Protein AF-A0A7Y4UA96-F1 (afdb_monomer)

Mean predicted aligned error: 8.25 Å

pLDDT: mean 85.32, std 13.84, range [27.89, 97.62]

Secondary structure (DSSP, 8-state):
-----TTS-HHHHHHHHHHH-TT----TT--HHHHHHHHHHTTSS-EEEEE-S-SHHHH---B--HHHHHHHHSHHHHHHEEEEESSB--S--SSEEE---SS-GGGT-GGGG--TT--EEEETTTTEEEEB-HHHHHHH----B----HHHHTHHHHHHHHHHHHHHHTTS-GGG---SB--GGG-S-BHHHHHHTTS--------SSS----

Structure (mmCIF, N/CA/C/O backbone):
data_AF-A0A7Y4UA96-F1
#
_entry.id   AF-A0A7Y4UA96-F1
#
loop_
_atom_site.group_PDB
_atom_site.id
_atom_site.type_symbol
_atom_site.label_atom_id
_atom_site.label_alt_id
_atom_site.label_comp_id
_atom_site.label_asym_id
_atom_site.label_entity_id
_atom_site.label_seq_id
_atom_site.pdbx_PDB_ins_code
_atom_site.Cartn_x
_atom_site.Cartn_y
_atom_site.Cartn_z
_atom_site.occupancy
_atom_site.B_iso_or_equiv
_atom_site.auth_seq_id
_atom_site.auth_comp_id
_atom_site.auth_asym_id
_atom_site.auth_atom_id
_atom_site.pdbx_PDB_model_num
ATOM 1 N N . LYS A 1 1 ? -2.168 21.285 7.317 1.00 27.89 1 LYS A N 1
ATOM 2 C CA . LYS A 1 1 ? -3.623 21.016 7.415 1.00 27.89 1 LYS A CA 1
ATOM 3 C C . LYS A 1 1 ? -3.823 19.525 7.209 1.00 27.89 1 LYS A C 1
ATOM 5 O O . LYS A 1 1 ? -3.582 19.067 6.100 1.00 27.89 1 LYS A O 1
ATOM 10 N N . VAL A 1 2 ? -4.185 18.774 8.254 1.00 34.72 2 VAL A N 1
ATOM 11 C CA . VAL A 1 2 ? -4.762 17.437 8.053 1.00 34.72 2 VAL A CA 1
ATOM 12 C C . VAL A 1 2 ? -5.986 17.682 7.183 1.00 34.72 2 VAL A C 1
ATOM 14 O O . VAL A 1 2 ? -6.870 18.448 7.563 1.00 34.72 2 VAL A O 1
ATOM 17 N N . ILE A 1 3 ? -5.936 17.210 5.940 1.00 40.25 3 ILE A N 1
ATOM 18 C CA . ILE A 1 3 ? -7.040 17.357 4.996 1.00 40.25 3 ILE A CA 1
ATOM 19 C C . ILE A 1 3 ? -8.256 16.774 5.708 1.00 40.25 3 ILE A C 1
ATOM 21 O O . ILE A 1 3 ? -8.147 15.699 6.296 1.00 40.25 3 ILE A O 1
ATOM 25 N N . ASN A 1 4 ? -9.362 17.518 5.710 1.00 46.75 4 ASN A N 1
ATOM 26 C CA . ASN A 1 4 ? -10.629 17.171 6.347 1.00 46.75 4 ASN A CA 1
ATOM 27 C C . ASN A 1 4 ? -11.261 15.971 5.614 1.00 46.75 4 ASN A C 1
ATOM 29 O O . ASN A 1 4 ? -12.289 16.085 4.956 1.00 46.75 4 ASN A O 1
ATOM 33 N N . ASN A 1 5 ? -10.556 14.843 5.602 1.00 56.34 5 ASN A N 1
ATOM 34 C CA . ASN A 1 5 ? -10.869 13.691 4.791 1.00 56.34 5 ASN A CA 1
ATOM 35 C C . ASN A 1 5 ? -11.741 12.769 5.634 1.00 56.34 5 ASN A C 1
ATOM 37 O O . ASN A 1 5 ? -11.248 11.918 6.371 1.00 56.34 5 ASN A O 1
ATOM 41 N N . GLN A 1 6 ? -13.052 12.970 5.540 1.00 65.75 6 GLN A N 1
ATOM 42 C CA . GLN A 1 6 ? -14.076 12.135 6.175 1.00 65.75 6 GLN A CA 1
ATOM 43 C C . GLN A 1 6 ? -14.251 10.783 5.458 1.00 65.75 6 GLN A C 1
ATOM 45 O O . GLN A 1 6 ? -15.329 10.197 5.472 1.00 65.75 6 GLN A O 1
ATOM 50 N N . SER A 1 7 ? -13.209 10.280 4.791 1.00 81.56 7 SER A N 1
ATOM 51 C CA . SER A 1 7 ? -13.305 9.058 3.997 1.00 81.56 7 SER A CA 1
ATOM 52 C C . SER A 1 7 ? -13.555 7.818 4.857 1.00 81.56 7 SER A C 1
ATOM 54 O O . SER A 1 7 ? -14.171 6.879 4.360 1.00 81.56 7 SER A O 1
ATOM 56 N N . ILE A 1 8 ? -13.148 7.835 6.133 1.00 87.81 8 ILE A N 1
ATOM 57 C CA . ILE A 1 8 ? -13.425 6.796 7.139 1.00 87.81 8 ILE A CA 1
ATOM 58 C C . ILE A 1 8 ? -14.564 7.265 8.055 1.00 87.81 8 ILE A C 1
ATOM 60 O O . ILE A 1 8 ? -14.493 8.352 8.638 1.00 87.81 8 ILE A O 1
ATOM 64 N N . THR A 1 9 ? -15.608 6.445 8.188 1.00 91.19 9 THR A N 1
ATOM 65 C CA . THR A 1 9 ? -16.793 6.746 9.004 1.00 91.19 9 THR A CA 1
ATOM 66 C C . THR A 1 9 ? -16.581 6.341 10.462 1.00 91.19 9 THR A C 1
ATOM 68 O O . THR A 1 9 ? -15.666 5.590 10.799 1.00 91.19 9 THR A O 1
ATOM 71 N N . LEU A 1 10 ? -17.449 6.830 11.355 1.00 90.81 10 LEU A N 1
ATOM 72 C CA . LEU A 1 10 ? -17.462 6.395 12.757 1.00 90.81 10 LEU A CA 1
ATOM 73 C C . LEU A 1 10 ? -17.677 4.879 12.881 1.00 90.81 10 LEU A C 1
ATOM 75 O O . LEU A 1 10 ? -17.055 4.243 13.728 1.00 90.81 10 LEU A O 1
ATOM 79 N N . GLU A 1 11 ? -18.531 4.310 12.028 1.00 91.31 11 GLU A N 1
ATOM 80 C CA . GLU A 1 11 ? -18.819 2.876 12.043 1.00 91.31 11 GLU A CA 1
ATOM 81 C C . GLU A 1 11 ? -17.595 2.051 11.644 1.00 91.31 11 GLU A C 1
ATOM 83 O O . GLU A 1 11 ? -17.270 1.090 12.336 1.00 91.31 11 GLU A O 1
ATOM 88 N N . ASP A 1 12 ? -16.843 2.470 10.619 1.00 92.25 12 ASP A N 1
ATOM 89 C CA . ASP A 1 12 ? -15.590 1.792 10.264 1.00 92.25 12 ASP A CA 1
ATOM 90 C C . ASP A 1 12 ? -14.625 1.754 11.450 1.00 92.25 12 ASP A C 1
ATOM 92 O O . ASP A 1 12 ? -14.045 0.714 11.748 1.00 92.25 12 ASP A O 1
ATOM 96 N N . LEU A 1 13 ? -14.466 2.882 12.154 1.00 91.81 13 LEU A N 1
ATOM 97 C CA . LEU A 1 13 ? -13.565 2.972 13.303 1.00 91.81 13 LEU A CA 1
ATOM 98 C C . LEU A 1 13 ? -13.988 2.030 14.427 1.00 91.81 13 LEU A C 1
ATOM 100 O O . LEU A 1 13 ? -13.133 1.384 15.024 1.00 91.81 13 LEU A O 1
ATOM 104 N N . ARG A 1 14 ? -15.293 1.916 14.696 1.00 91.94 14 ARG A N 1
ATOM 105 C CA . ARG A 1 14 ? -15.822 0.978 15.695 1.00 91.94 14 ARG A CA 1
ATOM 106 C C . ARG A 1 14 ? -15.553 -0.471 15.304 1.00 91.94 14 ARG A C 1
ATOM 108 O O . ARG A 1 14 ? -15.104 -1.244 16.144 1.00 91.94 14 ARG A O 1
ATOM 115 N N . ARG A 1 15 ? -15.775 -0.830 14.037 1.00 93.00 15 ARG A N 1
ATOM 116 C CA . ARG A 1 15 ? -15.562 -2.196 13.535 1.00 93.00 15 ARG A CA 1
ATOM 117 C C . ARG A 1 15 ? -14.088 -2.582 13.522 1.00 93.00 15 ARG A C 1
ATOM 119 O O . ARG A 1 15 ? -13.735 -3.660 13.987 1.00 93.00 15 ARG A O 1
ATOM 126 N N . VAL A 1 16 ? -13.219 -1.679 13.070 1.00 92.56 16 VAL A N 1
ATOM 127 C CA . VAL A 1 16 ? -11.765 -1.886 13.107 1.00 92.56 16 VAL A CA 1
ATOM 128 C C . VAL A 1 16 ? -11.270 -1.990 14.549 1.00 92.56 16 VAL A C 1
ATOM 130 O O . VAL A 1 16 ? -10.448 -2.854 14.840 1.00 92.56 16 VAL A O 1
ATOM 133 N N . ALA A 1 17 ? -11.776 -1.155 15.462 1.00 92.81 17 ALA A N 1
ATOM 134 C CA . ALA A 1 17 ? -11.422 -1.233 16.877 1.00 92.81 17 ALA A CA 1
ATOM 135 C C . ALA A 1 17 ? -11.805 -2.588 17.482 1.00 92.81 17 ALA A C 1
ATOM 137 O O . ALA A 1 17 ? -10.954 -3.230 18.087 1.00 92.81 17 ALA A O 1
ATOM 138 N N . ALA A 1 18 ? -13.035 -3.053 17.242 1.00 92.25 18 ALA A N 1
ATOM 139 C CA . ALA A 1 18 ? -13.507 -4.351 17.719 1.00 92.25 18 ALA A CA 1
ATOM 140 C C . ALA A 1 18 ? -12.664 -5.522 17.182 1.00 92.25 18 ALA A C 1
ATOM 142 O O . ALA A 1 18 ? -12.431 -6.488 17.902 1.00 92.25 18 ALA A O 1
ATOM 143 N N . HIS A 1 19 ? -12.177 -5.434 15.939 1.00 91.94 19 HIS A N 1
ATOM 144 C CA . HIS A 1 19 ? -11.298 -6.455 15.365 1.00 91.94 19 HIS A CA 1
ATOM 145 C C . HIS A 1 19 ? -9.875 -6.414 15.945 1.00 91.94 19 HIS A C 1
ATOM 147 O O . HIS A 1 19 ? -9.315 -7.452 16.292 1.00 91.94 19 HIS A O 1
ATOM 153 N N . ASN A 1 20 ? -9.277 -5.224 16.042 1.00 92.06 20 ASN A N 1
ATOM 154 C CA . ASN A 1 20 ? -7.878 -5.068 16.449 1.00 92.06 20 ASN A CA 1
ATOM 155 C C . ASN A 1 20 ? -7.679 -5.178 17.967 1.00 92.06 20 ASN A C 1
ATOM 157 O O . ASN A 1 20 ? -6.600 -5.569 18.412 1.00 92.06 20 ASN A O 1
ATOM 161 N N . ALA A 1 21 ? -8.688 -4.803 18.753 1.00 93.06 21 ALA A N 1
ATOM 162 C CA . ALA A 1 21 ? -8.673 -4.830 20.208 1.00 93.06 21 ALA A CA 1
ATOM 163 C C . ALA A 1 21 ? -10.079 -5.173 20.742 1.00 93.06 21 ALA A C 1
ATOM 165 O O . ALA A 1 21 ? -10.835 -4.268 21.089 1.00 93.06 21 ALA A O 1
ATOM 166 N N . PRO A 1 22 ? -10.438 -6.468 20.836 1.00 89.00 22 PRO A N 1
ATOM 167 C CA . PRO A 1 22 ? -11.759 -6.896 21.311 1.00 89.00 22 PRO A CA 1
ATOM 168 C C . PRO A 1 22 ? -12.113 -6.396 22.720 1.00 89.00 22 PRO A C 1
ATOM 170 O O . PRO A 1 22 ? -13.279 -6.145 23.011 1.00 89.00 22 PRO A O 1
ATOM 173 N N . ASP A 1 23 ? -11.103 -6.201 23.572 1.00 91.06 23 ASP A N 1
ATOM 174 C CA . ASP A 1 23 ? -11.267 -5.686 24.937 1.00 91.06 23 ASP A CA 1
ATOM 175 C C . ASP A 1 23 ? -11.499 -4.163 24.981 1.00 91.06 23 ASP A C 1
ATOM 177 O O . ASP A 1 23 ? -11.897 -3.609 26.009 1.00 91.06 23 ASP A O 1
ATOM 181 N N . PHE A 1 24 ? -11.249 -3.456 23.875 1.00 89.81 24 PHE A N 1
ATOM 182 C CA . PHE A 1 24 ? -11.494 -2.025 23.777 1.00 89.81 24 PHE A CA 1
ATOM 183 C C . PHE A 1 24 ? -12.971 -1.767 23.470 1.00 89.81 24 PHE A C 1
ATOM 185 O O . PHE A 1 24 ? -13.441 -1.947 22.347 1.00 89.81 24 PHE A O 1
ATOM 192 N N . ILE A 1 25 ? -13.702 -1.275 24.469 1.00 85.31 25 ILE A N 1
ATOM 193 C CA . ILE A 1 25 ? -15.119 -0.926 24.336 1.00 85.31 25 ILE A CA 1
ATOM 194 C C . ILE A 1 25 ? -15.241 0.604 24.231 1.00 85.31 25 ILE A C 1
ATOM 196 O O . ILE A 1 25 ? -15.112 1.311 25.238 1.00 85.31 25 ILE A O 1
ATOM 200 N N . PRO A 1 26 ? -15.484 1.165 23.031 1.00 82.94 26 PRO A N 1
ATOM 201 C CA . PRO A 1 26 ? -15.691 2.597 22.880 1.00 82.94 26 PRO A CA 1
ATOM 202 C C . PRO A 1 26 ? -17.028 3.031 23.493 1.00 82.94 26 PRO A C 1
ATOM 204 O O . PRO A 1 26 ? -18.060 2.390 23.301 1.00 82.94 26 PRO A O 1
ATOM 207 N N . ALA A 1 27 ? -17.033 4.174 24.183 1.00 83.62 27 ALA A N 1
ATOM 208 C CA . ALA A 1 27 ? -18.263 4.766 24.704 1.00 83.62 27 ALA A CA 1
ATOM 209 C C . ALA A 1 27 ? -19.246 5.112 23.566 1.00 83.62 27 ALA A C 1
ATOM 211 O O . ALA A 1 27 ? -18.860 5.706 22.556 1.00 83.62 27 ALA A O 1
ATOM 212 N N . ALA A 1 28 ? -20.531 4.797 23.753 1.00 78.38 28 ALA A N 1
ATOM 213 C CA . ALA A 1 28 ? -21.557 4.938 22.714 1.00 78.38 28 ALA A CA 1
ATOM 214 C C . ALA A 1 28 ? -21.731 6.381 22.193 1.00 78.38 28 ALA A C 1
ATOM 216 O O . ALA A 1 28 ? -21.978 6.575 21.002 1.00 78.38 28 ALA A O 1
ATOM 217 N N . ALA A 1 29 ? -21.549 7.386 23.058 1.00 83.88 29 ALA A N 1
ATOM 218 C CA . ALA A 1 29 ? -21.711 8.810 22.738 1.00 83.88 29 ALA A CA 1
ATOM 219 C C . ALA A 1 29 ? -20.447 9.487 22.163 1.00 83.88 29 ALA A C 1
ATOM 221 O O . ALA A 1 29 ? -20.425 10.701 21.973 1.00 83.88 29 ALA A O 1
ATOM 222 N N . MET A 1 30 ? -19.369 8.737 21.918 1.00 88.31 30 MET A N 1
ATOM 223 C CA . MET A 1 30 ? -18.103 9.307 21.451 1.00 88.31 30 MET A CA 1
ATOM 224 C C . MET A 1 30 ? -18.192 9.768 19.989 1.00 88.31 30 MET A C 1
ATOM 226 O O . MET A 1 30 ? -18.683 9.030 19.131 1.00 88.31 30 MET A O 1
ATOM 230 N N . SER A 1 31 ? -17.678 10.968 19.698 1.00 91.69 31 SER A N 1
ATOM 231 C CA . SER A 1 31 ? -17.565 11.471 18.326 1.00 91.69 31 SER A CA 1
ATOM 232 C C . SER A 1 31 ? -16.521 10.687 17.526 1.00 91.69 31 SER A C 1
ATOM 234 O O . SER A 1 31 ? -15.641 10.019 18.079 1.00 91.69 31 SER A O 1
ATOM 236 N N . ARG A 1 32 ? -16.595 10.793 16.197 1.00 90.25 32 ARG A N 1
ATOM 237 C CA . ARG A 1 32 ? -15.645 10.161 15.273 1.00 90.25 32 ARG A CA 1
ATOM 238 C C . ARG A 1 32 ? -14.217 10.628 15.530 1.00 90.25 32 ARG A C 1
ATOM 240 O O . ARG A 1 32 ? -13.307 9.808 15.561 1.00 90.25 32 ARG A O 1
ATOM 247 N N . GLU A 1 33 ? -14.029 11.930 15.708 1.00 89.38 33 GLU A N 1
ATOM 248 C CA . GLU A 1 33 ? -12.729 12.559 15.922 1.00 89.38 33 GLU A CA 1
ATOM 249 C C . GLU A 1 33 ? -12.113 12.075 17.234 1.00 89.38 33 GLU A C 1
ATOM 251 O O . GLU A 1 33 ? -10.971 11.625 17.246 1.00 89.38 33 GLU A O 1
ATOM 256 N N . THR A 1 34 ? -12.886 12.081 18.323 1.00 91.06 34 THR A N 1
ATOM 257 C CA . THR A 1 34 ? -12.408 11.615 19.628 1.00 91.06 34 THR A CA 1
ATOM 258 C C . THR A 1 34 ? -12.079 10.125 19.608 1.00 91.06 34 THR A C 1
ATOM 260 O O . THR A 1 34 ? -11.052 9.725 20.155 1.00 91.06 34 THR A O 1
ATOM 263 N N . LEU A 1 35 ? -12.905 9.303 18.949 1.00 92.25 35 LEU A N 1
ATOM 264 C CA . LEU A 1 35 ? -12.619 7.877 18.801 1.00 92.25 35 LEU A CA 1
ATOM 265 C C . LEU A 1 35 ? -11.333 7.654 18.004 1.00 92.25 35 LEU A C 1
ATOM 267 O O . LEU A 1 35 ? -10.479 6.883 18.427 1.00 92.25 35 LEU A O 1
ATOM 271 N N . PHE A 1 36 ? -11.172 8.348 16.881 1.00 90.00 36 PHE A N 1
ATOM 272 C CA . PHE A 1 36 ? -9.987 8.244 16.039 1.00 90.00 36 PHE A CA 1
ATOM 273 C C . PHE A 1 36 ? -8.698 8.584 16.798 1.00 90.00 36 PHE A C 1
ATOM 275 O O . PHE A 1 36 ? -7.753 7.796 16.782 1.00 90.00 36 PHE A O 1
ATOM 282 N N . GLU A 1 37 ? -8.683 9.712 17.513 1.00 88.38 37 GLU A N 1
ATOM 283 C CA . GLU A 1 37 ? -7.544 10.123 18.341 1.00 88.38 37 GLU A CA 1
ATOM 284 C C . GLU A 1 37 ? -7.233 9.089 19.430 1.00 88.38 37 GLU A C 1
ATOM 286 O O . GLU A 1 37 ? -6.070 8.754 19.657 1.00 88.38 37 GLU A O 1
ATOM 291 N N . LYS A 1 38 ? -8.263 8.515 20.066 1.00 91.25 38 LYS A N 1
ATOM 292 C CA . LYS A 1 38 ? -8.081 7.488 21.099 1.00 91.25 38 LYS A CA 1
ATOM 293 C C . LYS A 1 38 ? -7.495 6.192 20.531 1.00 91.25 38 LYS A C 1
ATOM 295 O O . LYS A 1 38 ? -6.520 5.678 21.076 1.00 91.25 38 LYS A O 1
ATOM 300 N N . LEU A 1 39 ? -8.020 5.705 19.404 1.00 90.88 39 LEU A N 1
ATOM 301 C CA . LEU A 1 39 ? -7.503 4.507 18.728 1.00 90.88 39 LEU A CA 1
ATOM 302 C C . LEU A 1 39 ? -6.048 4.680 18.275 1.00 90.88 39 LEU A C 1
ATOM 304 O O . LEU A 1 39 ? -5.270 3.723 18.309 1.00 90.88 39 LEU A O 1
ATOM 308 N N . LEU A 1 40 ? -5.666 5.892 17.867 1.00 88.06 40 LEU A N 1
ATOM 309 C CA . LEU A 1 40 ? -4.282 6.224 17.540 1.00 88.06 40 LEU A CA 1
ATOM 310 C C . LEU A 1 40 ? -3.393 6.275 18.778 1.00 88.06 40 LEU A C 1
ATOM 312 O O . LEU A 1 40 ?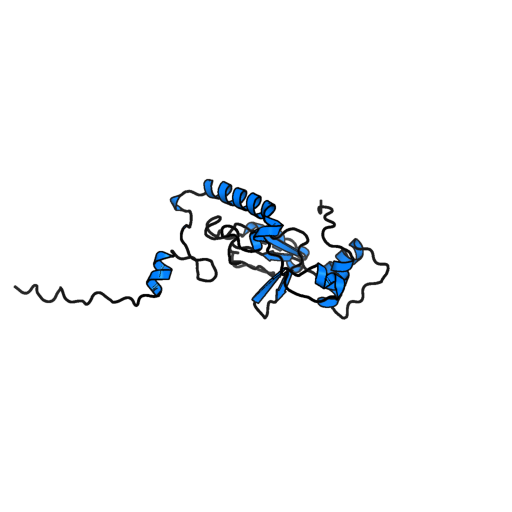 -2.314 5.684 18.773 1.00 88.06 40 LEU A O 1
ATOM 316 N N . ALA A 1 41 ? -3.832 6.948 19.842 1.00 87.56 41 ALA A N 1
ATOM 317 C CA . ALA A 1 41 ? -3.076 7.051 21.087 1.00 87.56 41 ALA A CA 1
ATOM 318 C C . ALA A 1 41 ? -2.782 5.666 21.691 1.00 87.56 41 ALA A C 1
ATOM 320 O O . ALA A 1 41 ? -1.654 5.395 22.115 1.00 87.56 41 ALA A O 1
ATOM 321 N N . GLU A 1 42 ? -3.767 4.767 21.644 1.00 90.31 42 GLU A N 1
ATOM 322 C CA . GLU A 1 42 ? -3.656 3.381 22.111 1.00 90.31 42 GLU A CA 1
ATOM 323 C C . GLU A 1 42 ? -2.985 2.443 21.089 1.00 90.31 42 GLU A C 1
ATOM 325 O O . GLU A 1 42 ? -2.697 1.291 21.402 1.00 90.31 42 GLU A O 1
ATOM 330 N N . LYS A 1 43 ? -2.645 2.943 19.889 1.00 89.12 43 LYS A N 1
ATOM 331 C CA . LYS A 1 43 ? -2.000 2.196 18.788 1.00 89.12 43 LYS A CA 1
ATOM 332 C C . LYS A 1 43 ? -2.817 0.994 18.301 1.00 89.12 43 LYS A C 1
ATOM 334 O O . LYS A 1 43 ? -2.247 0.050 17.751 1.00 89.12 43 LYS A O 1
ATOM 339 N N . ILE A 1 44 ? -4.135 1.048 18.477 1.00 91.56 44 ILE A N 1
ATOM 340 C CA . ILE A 1 44 ? -5.086 0.045 17.981 1.00 91.56 44 ILE A CA 1
ATOM 341 C C . ILE A 1 44 ? -5.164 0.118 16.452 1.00 91.56 44 ILE A C 1
ATOM 343 O O . ILE A 1 44 ? -5.303 -0.902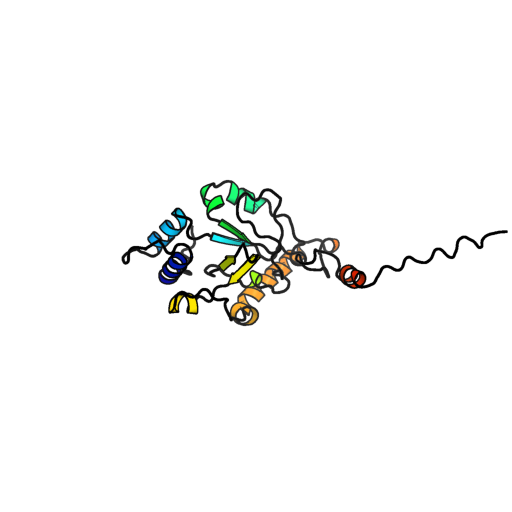 15.783 1.00 91.56 44 ILE A O 1
ATOM 347 N N . ILE A 1 45 ? -5.021 1.318 15.880 1.00 90.94 45 ILE A N 1
ATOM 348 C CA . ILE A 1 45 ? -4.952 1.538 14.430 1.00 90.94 45 ILE A CA 1
ATOM 349 C C . ILE A 1 45 ? -3.621 2.179 14.026 1.00 90.94 45 ILE A C 1
ATOM 351 O O . ILE A 1 45 ? -2.951 2.831 14.830 1.00 90.94 45 ILE A O 1
ATOM 355 N N . LYS A 1 46 ? -3.242 2.002 12.756 1.00 90.44 46 LYS A N 1
ATOM 356 C CA . LYS A 1 46 ? -2.034 2.588 12.159 1.00 90.44 46 LYS A CA 1
ATOM 357 C C . LYS A 1 46 ? -2.351 3.333 10.867 1.00 90.44 46 LYS A C 1
ATOM 359 O O . LYS A 1 46 ? -3.290 2.994 10.1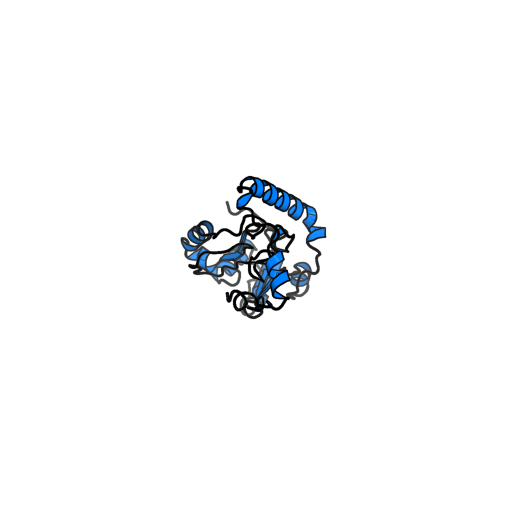54 1.00 90.44 46 LYS A O 1
ATOM 364 N N . PHE A 1 47 ? -1.519 4.314 10.540 1.00 88.56 47 PHE A N 1
ATOM 365 C CA . PHE A 1 47 ? -1.563 5.057 9.286 1.00 88.56 47 PHE A CA 1
ATOM 366 C C . PHE A 1 47 ? -0.732 4.375 8.202 1.00 88.56 47 PHE A C 1
ATOM 368 O O . PHE A 1 47 ? 0.490 4.308 8.312 1.00 88.56 47 PHE A O 1
ATOM 375 N N . GLY A 1 48 ? -1.377 3.931 7.125 1.00 89.75 48 GLY A N 1
ATOM 376 C CA . GLY A 1 48 ? -0.686 3.479 5.918 1.00 89.75 48 GLY A CA 1
ATOM 377 C C . GLY A 1 48 ? -0.280 4.659 5.034 1.00 89.75 48 GLY A C 1
ATOM 378 O O . GLY A 1 48 ? -1.137 5.382 4.529 1.00 89.75 48 GLY A O 1
ATOM 379 N N . ILE A 1 49 ? 1.021 4.846 4.821 1.00 91.19 49 ILE A N 1
ATOM 380 C CA . ILE A 1 49 ? 1.568 5.790 3.843 1.00 91.19 49 ILE A CA 1
ATOM 381 C C . ILE A 1 49 ? 2.035 4.980 2.640 1.00 91.19 49 ILE A C 1
ATOM 383 O O . ILE A 1 49 ? 3.021 4.249 2.712 1.00 91.19 49 ILE A O 1
ATOM 387 N N . VAL A 1 50 ? 1.317 5.124 1.530 1.00 93.00 50 VAL A N 1
ATOM 388 C CA . VAL A 1 50 ? 1.590 4.395 0.291 1.00 93.00 50 VAL A CA 1
ATOM 389 C C . VAL A 1 50 ? 2.358 5.291 -0.677 1.00 93.00 50 VAL A C 1
ATOM 391 O O . VAL A 1 50 ? 1.876 6.359 -1.058 1.00 93.00 50 VAL A O 1
ATOM 394 N N . ILE A 1 51 ? 3.537 4.844 -1.103 1.00 93.25 51 ILE A N 1
ATOM 395 C CA . ILE A 1 51 ? 4.370 5.494 -2.117 1.00 93.25 51 ILE A CA 1
ATOM 396 C C . ILE A 1 51 ? 4.467 4.552 -3.320 1.00 93.25 51 ILE A C 1
ATOM 398 O O . ILE A 1 51 ? 5.317 3.668 -3.364 1.00 93.25 51 ILE A O 1
ATOM 402 N N . SER A 1 52 ? 3.560 4.721 -4.281 1.00 94.94 52 SER A N 1
ATOM 403 C CA . SER A 1 52 ? 3.473 3.892 -5.491 1.00 94.94 52 SER A CA 1
ATOM 404 C C . SER A 1 52 ? 4.289 4.449 -6.661 1.00 94.94 52 SER A C 1
ATOM 406 O O . SER A 1 52 ? 4.545 5.656 -6.728 1.00 94.94 52 SER A O 1
ATOM 408 N N . GLY A 1 53 ? 4.557 3.612 -7.664 1.00 95.12 53 GLY A N 1
ATOM 409 C CA . GLY A 1 53 ? 5.256 4.015 -8.884 1.00 95.12 53 GLY A CA 1
ATOM 410 C C . GLY A 1 53 ? 6.748 4.207 -8.652 1.00 95.12 53 GLY A C 1
ATOM 411 O O . GLY A 1 53 ? 7.356 5.068 -9.282 1.00 95.12 53 GLY A O 1
ATOM 412 N N . GLN A 1 54 ? 7.300 3.458 -7.702 1.00 94.62 54 GLN A N 1
ATOM 413 C CA . GLN A 1 54 ? 8.724 3.388 -7.399 1.00 94.62 54 GLN A CA 1
ATOM 414 C C . GLN A 1 54 ? 9.308 2.030 -7.791 1.00 94.62 54 GLN A C 1
ATOM 416 O O . GLN A 1 54 ? 10.436 1.747 -7.420 1.00 94.62 54 GLN A O 1
ATOM 421 N N . GLY A 1 55 ? 8.561 1.189 -8.509 1.00 95.00 55 GLY A N 1
ATOM 422 C CA . GLY A 1 55 ? 9.037 -0.112 -8.963 1.00 95.00 55 GLY A CA 1
ATOM 423 C C . GLY A 1 55 ? 10.126 -0.045 -10.044 1.00 95.00 55 GLY A C 1
ATOM 424 O O . GLY A 1 55 ? 10.508 1.049 -10.494 1.00 95.00 55 GLY A O 1
ATOM 425 N N . PRO A 1 56 ? 10.645 -1.217 -10.450 1.00 94.56 56 PRO A N 1
ATOM 426 C CA . PRO A 1 56 ? 11.693 -1.341 -11.460 1.00 94.56 56 PRO A CA 1
ATOM 427 C C . PRO A 1 56 ? 11.362 -0.625 -12.770 1.00 94.56 56 PRO A C 1
ATOM 429 O O . PRO A 1 56 ? 12.091 0.280 -13.176 1.00 94.56 56 PRO A O 1
ATOM 432 N N . GLU A 1 57 ? 10.236 -0.949 -13.404 1.00 94.62 57 GLU A N 1
ATOM 433 C CA . GLU A 1 57 ? 9.869 -0.355 -14.694 1.00 94.62 57 GLU A CA 1
ATOM 434 C C . GLU A 1 57 ? 9.270 1.047 -14.555 1.00 94.62 57 GLU A C 1
ATOM 436 O O . GLU A 1 57 ? 9.249 1.820 -15.519 1.00 94.62 57 GLU A O 1
ATOM 441 N N . ALA A 1 58 ? 8.762 1.395 -13.370 1.00 94.06 58 ALA A N 1
ATOM 442 C CA . ALA A 1 58 ? 8.254 2.730 -13.093 1.00 94.06 58 ALA A CA 1
ATOM 443 C C . ALA A 1 58 ? 9.369 3.783 -13.064 1.00 94.06 58 ALA A C 1
ATOM 445 O O . ALA A 1 58 ? 9.259 4.815 -13.730 1.00 94.06 58 ALA A O 1
ATOM 446 N N . TYR A 1 59 ? 10.402 3.556 -12.248 1.00 91.94 59 TYR A N 1
ATOM 447 C CA . TYR A 1 59 ? 11.432 4.562 -11.971 1.00 91.94 59 TYR A CA 1
ATOM 448 C C . TYR A 1 59 ? 12.796 3.957 -11.593 1.00 91.94 59 TYR A C 1
ATOM 450 O O . TYR A 1 59 ? 13.625 4.625 -10.979 1.00 91.94 59 TYR A O 1
ATOM 458 N N . GLY A 1 60 ? 13.043 2.690 -11.938 1.00 90.38 60 GLY A N 1
ATOM 459 C CA . GLY A 1 60 ? 14.321 2.021 -11.681 1.00 90.38 60 GLY A CA 1
ATOM 460 C C . GLY A 1 60 ? 14.534 1.587 -10.230 1.00 90.38 60 GLY A C 1
ATOM 461 O O . GLY A 1 60 ? 15.672 1.357 -9.832 1.00 90.38 60 GLY A O 1
ATOM 462 N N . MET A 1 61 ? 13.467 1.493 -9.429 1.00 91.69 61 MET A N 1
ATOM 463 C CA . MET A 1 61 ? 13.520 1.034 -8.036 1.00 91.69 61 MET A CA 1
ATOM 464 C C . MET A 1 61 ? 14.551 1.770 -7.153 1.00 91.69 61 MET A C 1
ATOM 466 O O . MET A 1 61 ? 15.473 1.145 -6.621 1.00 91.69 61 MET A O 1
ATOM 470 N N . PRO A 1 62 ? 14.439 3.101 -6.966 1.00 87.88 62 PRO A N 1
ATOM 471 C CA . PRO A 1 62 ? 15.380 3.856 -6.140 1.00 87.88 62 PRO A CA 1
ATOM 472 C C . PRO A 1 62 ? 15.246 3.508 -4.650 1.00 87.88 62 PRO A C 1
ATOM 474 O O . PRO A 1 62 ? 14.174 3.130 -4.175 1.00 87.88 62 PRO A O 1
ATOM 477 N N . GLU A 1 63 ? 16.327 3.691 -3.888 1.00 86.12 63 GLU A N 1
ATOM 478 C CA . GLU A 1 63 ? 16.262 3.627 -2.424 1.00 86.12 63 GLU A CA 1
ATOM 479 C C . GLU A 1 63 ? 15.619 4.887 -1.852 1.00 86.12 63 GLU A C 1
ATOM 481 O O . GLU A 1 63 ? 16.116 6.002 -2.016 1.00 86.12 63 GLU A O 1
ATOM 486 N N . MET A 1 64 ? 14.510 4.714 -1.138 1.00 82.69 64 MET A N 1
ATOM 487 C CA . MET A 1 64 ? 13.779 5.831 -0.550 1.00 82.69 64 MET A CA 1
ATOM 488 C C . MET A 1 64 ? 14.242 6.142 0.870 1.00 82.69 64 MET A C 1
ATOM 490 O O . MET A 1 64 ? 13.614 5.732 1.842 1.00 82.69 64 MET A O 1
ATOM 494 N N . PHE A 1 65 ? 15.309 6.925 1.002 1.00 81.06 65 PHE A N 1
ATOM 495 C CA . PHE A 1 65 ? 15.811 7.360 2.310 1.00 81.06 65 PHE A CA 1
ATOM 496 C C . PHE A 1 65 ? 15.005 8.526 2.910 1.00 81.06 65 PHE A C 1
ATOM 498 O O . PHE A 1 65 ? 14.609 8.502 4.075 1.00 81.06 65 PHE A O 1
ATOM 505 N N . THR A 1 66 ? 14.713 9.547 2.103 1.00 81.38 66 THR A N 1
ATOM 506 C CA . THR A 1 66 ? 14.156 10.824 2.574 1.00 81.38 66 THR A CA 1
ATOM 507 C C . THR A 1 66 ? 12.789 10.705 3.271 1.00 81.38 66 THR A C 1
ATOM 509 O O . THR A 1 66 ? 12.652 11.232 4.377 1.00 81.38 66 THR A O 1
ATOM 512 N N . PRO A 1 67 ? 11.774 9.999 2.721 1.00 79.00 67 PRO A N 1
ATOM 513 C CA . PRO A 1 67 ? 10.485 9.845 3.405 1.00 79.00 67 PRO A CA 1
ATOM 514 C C . PRO A 1 67 ? 10.613 9.136 4.757 1.00 79.00 67 PRO A C 1
ATOM 516 O O . PRO A 1 67 ? 9.937 9.503 5.718 1.00 79.00 67 PRO A O 1
ATOM 519 N N . MET A 1 68 ? 11.517 8.155 4.848 1.00 77.56 68 MET A N 1
ATOM 520 C CA . MET A 1 68 ? 11.779 7.449 6.097 1.00 77.56 68 MET A CA 1
ATOM 521 C C . MET A 1 68 ? 12.402 8.368 7.142 1.00 77.56 68 MET A C 1
ATOM 523 O O . MET A 1 68 ? 11.957 8.356 8.283 1.00 77.56 68 MET A O 1
ATOM 527 N N . GLN A 1 69 ? 13.383 9.193 6.766 1.00 81.31 69 GLN A N 1
ATOM 528 C CA . GLN A 1 69 ? 14.036 10.134 7.682 1.00 81.31 69 GLN A CA 1
ATOM 529 C C . GLN A 1 69 ? 13.032 11.084 8.343 1.00 81.31 69 GLN A C 1
ATOM 531 O O . GLN A 1 69 ? 13.046 11.238 9.563 1.00 81.31 69 GLN A O 1
ATOM 536 N N . TYR A 1 70 ? 12.116 11.670 7.566 1.00 83.06 70 TYR A N 1
ATOM 537 C CA . TYR A 1 70 ? 11.107 12.586 8.108 1.00 83.06 70 TYR A CA 1
ATOM 538 C C . TYR A 1 70 ? 10.144 11.906 9.085 1.00 83.06 70 TYR A C 1
ATOM 540 O O . TYR A 1 70 ? 9.816 12.474 10.126 1.00 83.06 70 TYR A O 1
ATOM 548 N N . ILE A 1 71 ? 9.715 10.680 8.783 1.00 81.94 71 ILE A N 1
ATOM 549 C CA . ILE A 1 71 ? 8.848 9.904 9.678 1.00 81.94 71 ILE A CA 1
ATOM 550 C C . ILE A 1 71 ? 9.615 9.482 10.934 1.00 81.94 71 ILE A C 1
ATOM 552 O O . ILE A 1 71 ? 9.096 9.586 12.044 1.00 81.94 71 ILE A O 1
ATOM 556 N N . ASN A 1 72 ? 10.867 9.053 10.769 1.00 78.06 72 ASN A N 1
ATOM 557 C CA . ASN A 1 72 ? 11.732 8.604 11.854 1.00 78.06 72 ASN A CA 1
ATOM 558 C C . ASN A 1 72 ? 12.116 9.732 12.814 1.00 78.06 72 ASN A C 1
ATOM 560 O O . ASN A 1 72 ? 12.250 9.474 14.011 1.00 78.06 72 ASN A O 1
ATOM 564 N N . ALA A 1 73 ? 12.260 10.963 12.317 1.00 83.06 73 ALA A N 1
ATOM 565 C CA . ALA A 1 73 ? 12.549 12.137 13.135 1.00 83.06 73 ALA A CA 1
ATOM 566 C C . ALA A 1 73 ? 11.442 12.418 14.167 1.00 83.06 73 ALA A C 1
ATOM 568 O O . ALA A 1 73 ? 11.706 12.992 15.222 1.00 83.06 73 ALA A O 1
ATOM 569 N N . ASN A 1 74 ? 10.206 11.976 13.907 1.00 83.50 74 ASN A N 1
ATOM 570 C CA . ASN A 1 74 ? 9.093 12.116 14.836 1.00 83.50 74 ASN A CA 1
ATOM 571 C C . ASN A 1 74 ? 8.785 10.782 15.538 1.00 83.50 74 ASN A C 1
ATOM 573 O O . ASN A 1 74 ? 8.228 9.851 14.955 1.00 83.50 74 ASN A O 1
ATOM 577 N N . ARG A 1 75 ? 9.086 10.704 16.841 1.00 80.56 75 ARG A N 1
ATOM 578 C CA . ARG A 1 75 ? 8.901 9.488 17.658 1.00 80.56 75 ARG A CA 1
ATOM 579 C C . ARG A 1 75 ? 7.461 8.957 17.658 1.00 80.56 75 ARG A C 1
ATOM 581 O O . ARG A 1 75 ? 7.267 7.743 17.748 1.00 80.56 75 ARG A O 1
ATOM 588 N N . THR A 1 76 ? 6.473 9.844 17.576 1.00 80.94 76 THR A N 1
ATOM 589 C CA . THR A 1 76 ? 5.052 9.484 17.559 1.00 80.94 76 THR A CA 1
ATOM 590 C C . THR A 1 76 ? 4.671 8.894 16.205 1.00 80.94 76 THR A C 1
ATOM 592 O O . THR A 1 76 ? 4.191 7.762 16.149 1.00 80.94 76 THR A O 1
ATOM 595 N N . LEU A 1 77 ? 4.981 9.589 15.104 1.00 81.25 77 LEU A N 1
ATOM 596 C CA . LEU A 1 77 ? 4.688 9.106 13.748 1.00 81.25 77 LEU A CA 1
ATOM 597 C C . LEU A 1 77 ? 5.391 7.783 13.448 1.00 81.25 77 LEU A C 1
ATOM 599 O O . LEU A 1 77 ? 4.777 6.873 12.898 1.00 81.25 77 LEU A O 1
ATOM 603 N N . LYS A 1 78 ? 6.638 7.631 13.896 1.00 80.50 78 LYS A N 1
ATOM 604 C CA . LYS A 1 78 ? 7.414 6.395 13.766 1.00 80.50 78 LYS A CA 1
ATOM 605 C C . LYS A 1 78 ? 6.686 5.150 14.289 1.00 80.50 78 LYS A C 1
ATOM 607 O O . LYS A 1 78 ? 6.832 4.072 13.725 1.00 80.50 78 LYS A O 1
ATOM 612 N N . ARG A 1 79 ? 5.916 5.269 15.376 1.00 81.56 79 ARG A N 1
ATOM 613 C CA . ARG A 1 79 ? 5.183 4.137 15.978 1.00 81.56 79 ARG A CA 1
ATOM 614 C C . ARG A 1 79 ? 3.796 3.923 15.370 1.00 81.56 79 ARG A C 1
ATOM 616 O O . ARG A 1 79 ? 3.274 2.813 15.457 1.00 81.56 79 ARG A O 1
ATOM 623 N N . LEU A 1 80 ? 3.219 4.970 14.784 1.00 86.12 80 LEU A N 1
ATOM 624 C CA . LEU A 1 80 ? 1.852 4.978 14.261 1.00 86.12 80 LEU A CA 1
ATOM 625 C C . LEU A 1 80 ? 1.766 4.724 12.758 1.00 86.12 80 LEU A C 1
ATOM 627 O O . LEU A 1 80 ? 0.678 4.455 12.264 1.00 86.12 80 LEU A O 1
ATOM 631 N N . THR A 1 81 ? 2.872 4.815 12.023 1.00 87.88 81 THR A N 1
ATOM 632 C CA . THR A 1 81 ? 2.870 4.715 10.560 1.00 87.88 81 THR A CA 1
ATOM 633 C C . THR A 1 81 ? 3.389 3.367 10.067 1.00 87.88 81 THR A C 1
ATOM 635 O O . THR A 1 81 ? 4.256 2.739 10.678 1.00 87.88 81 THR A O 1
ATOM 638 N N . VAL A 1 82 ? 2.830 2.929 8.943 1.00 89.56 82 VAL A N 1
ATOM 639 C CA . VAL A 1 82 ? 3.340 1.848 8.106 1.00 89.56 82 VAL A CA 1
ATOM 640 C C . VAL A 1 82 ? 3.639 2.447 6.743 1.00 89.56 82 VAL A C 1
ATOM 642 O O . VAL A 1 82 ? 2.777 3.090 6.146 1.00 89.56 82 VAL A O 1
ATOM 645 N N . LEU A 1 83 ? 4.855 2.248 6.257 1.00 90.12 83 LEU A N 1
ATOM 646 C CA . LEU A 1 83 ? 5.261 2.677 4.926 1.00 90.12 83 LEU A CA 1
ATOM 647 C C . LEU A 1 83 ? 5.090 1.517 3.950 1.00 90.12 83 LEU A C 1
ATOM 649 O O . LEU A 1 83 ? 5.525 0.410 4.250 1.00 90.12 83 LEU A O 1
ATOM 653 N N . ILE A 1 84 ? 4.455 1.756 2.806 1.00 92.44 84 ILE A N 1
ATOM 654 C CA . ILE A 1 84 ? 4.198 0.734 1.786 1.00 92.44 84 ILE A CA 1
ATOM 655 C C . ILE A 1 84 ? 4.638 1.269 0.430 1.00 92.44 84 ILE A C 1
ATOM 657 O O . ILE A 1 84 ? 4.264 2.376 0.039 1.00 92.44 84 ILE A O 1
ATOM 661 N N . THR A 1 85 ? 5.405 0.481 -0.313 1.00 93.81 85 THR A N 1
ATOM 662 C CA . THR A 1 85 ? 5.878 0.853 -1.644 1.00 93.81 85 THR A CA 1
ATOM 663 C C . THR A 1 85 ? 6.106 -0.360 -2.537 1.00 93.81 85 THR A C 1
ATOM 665 O O . THR A 1 85 ? 6.420 -1.453 -2.069 1.00 93.81 85 THR A O 1
ATOM 668 N N . ASP A 1 86 ? 5.987 -0.140 -3.842 1.00 94.81 86 ASP A N 1
ATOM 669 C CA . ASP A 1 86 ? 6.470 -1.041 -4.890 1.00 94.81 86 ASP A CA 1
ATOM 670 C C . ASP A 1 86 ? 7.967 -0.844 -5.210 1.00 94.81 86 ASP A C 1
ATOM 672 O O . ASP A 1 86 ? 8.522 -1.583 -6.017 1.00 94.81 86 ASP A O 1
ATOM 676 N N . GLY A 1 87 ? 8.630 0.129 -4.571 1.00 93.06 87 GLY A N 1
ATOM 677 C CA . GLY A 1 87 ? 10.076 0.357 -4.635 1.00 93.06 87 GLY A CA 1
ATOM 678 C C . GLY A 1 87 ? 10.856 -0.304 -3.494 1.00 93.06 87 GLY A C 1
ATOM 679 O O . GLY A 1 87 ? 10.441 -1.330 -2.957 1.00 93.06 87 GLY A O 1
ATOM 680 N N . ARG A 1 88 ? 11.979 0.302 -3.080 1.00 90.88 88 ARG A N 1
ATOM 681 C CA . ARG A 1 88 ? 12.830 -0.216 -1.991 1.00 90.88 88 ARG A CA 1
ATOM 682 C C . ARG A 1 88 ? 13.176 0.831 -0.928 1.00 90.88 88 ARG A C 1
ATOM 684 O O . ARG A 1 88 ? 13.231 2.032 -1.197 1.00 90.88 88 ARG A O 1
ATOM 691 N N . TYR A 1 89 ? 13.446 0.360 0.288 1.00 86.31 89 TYR A N 1
ATOM 692 C CA . TYR A 1 89 ? 13.900 1.168 1.424 1.00 86.31 89 TYR A CA 1
ATOM 693 C C . TYR A 1 89 ? 15.360 0.845 1.765 1.00 86.31 89 TYR A C 1
ATOM 695 O O . TYR A 1 89 ? 15.776 -0.305 1.647 1.00 86.31 89 TYR A O 1
ATOM 703 N N . SER A 1 90 ? 16.130 1.845 2.201 1.00 74.25 90 SER A N 1
ATOM 704 C CA . SER A 1 90 ? 17.498 1.653 2.698 1.00 74.25 90 SER A CA 1
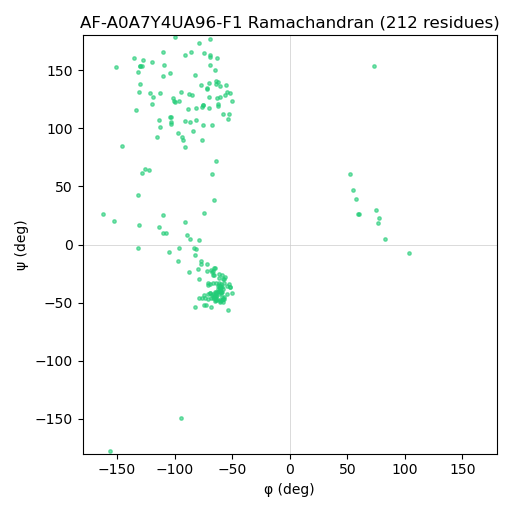ATOM 705 C C . SER A 1 90 ? 17.500 1.209 4.171 1.00 74.25 90 SER A C 1
ATOM 707 O O . SER A 1 90 ? 16.612 1.569 4.941 1.00 74.25 90 SER A O 1
ATOM 709 N N . GLY A 1 91 ? 18.471 0.373 4.551 1.00 61.44 91 GLY A N 1
ATOM 710 C CA . GLY A 1 91 ? 18.459 -0.559 5.697 1.00 61.44 91 GLY A CA 1
ATOM 711 C C . GLY A 1 91 ? 18.416 -0.013 7.135 1.00 61.44 91 GLY A C 1
ATOM 712 O O . GLY A 1 91 ? 19.028 -0.599 8.020 1.00 61.44 91 GLY A O 1
ATOM 713 N N . VAL A 1 92 ? 17.671 1.055 7.414 1.00 56.44 92 VAL A N 1
ATOM 714 C CA . VAL A 1 92 ? 17.370 1.548 8.771 1.00 56.44 92 VAL A CA 1
ATOM 715 C C . VAL A 1 92 ? 15.862 1.752 8.948 1.00 56.44 92 VAL A C 1
ATOM 717 O O . VAL A 1 92 ? 15.360 2.851 9.193 1.00 56.44 92 VAL A O 1
ATOM 720 N N . SER A 1 93 ? 15.103 0.662 8.820 1.00 58.69 93 SER A N 1
ATOM 721 C CA . SER A 1 93 ? 13.670 0.648 9.118 1.00 58.69 93 SER A CA 1
ATOM 722 C C . SER A 1 93 ? 13.450 0.438 10.619 1.00 58.69 93 SER A C 1
ATOM 724 O O . SER A 1 93 ? 13.458 -0.684 11.116 1.00 58.69 93 SER A O 1
ATOM 726 N N . TYR A 1 94 ? 13.227 1.519 11.365 1.00 58.94 94 TYR A N 1
ATOM 727 C CA . TYR A 1 94 ? 12.889 1.439 12.793 1.00 58.94 94 TYR A CA 1
ATOM 728 C C . TYR A 1 94 ? 11.365 1.376 13.062 1.00 58.94 94 TYR A C 1
ATOM 730 O O . TYR A 1 94 ? 10.909 1.688 14.166 1.00 58.94 94 TYR A O 1
ATOM 738 N N . GLY A 1 95 ? 10.585 0.999 12.044 1.00 69.12 95 GLY A N 1
ATOM 739 C CA . GLY A 1 95 ? 9.128 0.846 12.027 1.00 69.12 95 GLY A CA 1
ATOM 740 C C . GLY A 1 95 ? 8.708 -0.139 10.925 1.00 69.12 95 GLY A C 1
ATOM 741 O O . GLY A 1 95 ? 9.566 -0.702 10.247 1.00 69.12 95 GLY A O 1
ATOM 742 N N . ALA A 1 96 ? 7.403 -0.364 10.739 1.00 74.88 96 ALA A N 1
ATOM 743 C CA . ALA A 1 96 ? 6.912 -1.272 9.699 1.00 74.88 96 ALA A CA 1
ATOM 744 C C . ALA A 1 96 ? 7.029 -0.602 8.319 1.00 74.88 96 ALA A C 1
ATOM 746 O O . ALA A 1 96 ? 6.240 0.277 7.977 1.00 74.88 96 ALA A O 1
ATOM 747 N N . ALA A 1 97 ? 8.040 -0.998 7.551 1.00 86.88 97 ALA A N 1
ATOM 748 C CA . ALA A 1 97 ? 8.267 -0.544 6.187 1.00 86.88 97 ALA A CA 1
ATOM 749 C C . ALA A 1 97 ? 8.217 -1.752 5.249 1.00 86.88 97 ALA A C 1
ATOM 751 O O . ALA A 1 97 ? 8.968 -2.710 5.414 1.00 86.88 97 ALA A O 1
ATOM 752 N N . ILE A 1 98 ? 7.305 -1.705 4.287 1.00 89.44 98 ILE A N 1
ATOM 753 C CA . ILE A 1 98 ? 7.024 -2.771 3.336 1.00 89.44 98 ILE A CA 1
ATOM 754 C C . ILE A 1 98 ? 7.438 -2.265 1.959 1.00 89.44 98 ILE A C 1
ATOM 756 O O . ILE A 1 98 ? 6.792 -1.382 1.396 1.00 89.44 98 ILE A O 1
ATOM 760 N N . GLY A 1 99 ? 8.542 -2.801 1.447 1.00 90.88 99 GLY A N 1
ATOM 761 C CA . GLY A 1 99 ? 8.995 -2.575 0.077 1.00 90.88 99 GLY A CA 1
ATOM 762 C C . GLY A 1 99 ? 8.633 -3.729 -0.849 1.00 90.88 99 GLY A C 1
ATOM 763 O O . GLY A 1 99 ? 8.092 -4.742 -0.409 1.00 90.88 99 GLY A O 1
ATOM 764 N N . HIS A 1 100 ? 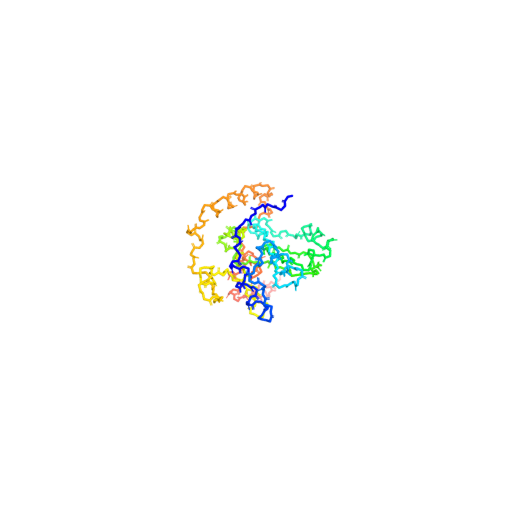8.994 -3.579 -2.121 1.00 92.50 100 HIS A N 1
ATOM 765 C CA . HIS A 1 100 ? 8.918 -4.621 -3.147 1.00 92.50 100 HIS A CA 1
ATOM 766 C C . HIS A 1 100 ? 7.504 -5.156 -3.397 1.00 92.50 100 HIS A C 1
ATOM 768 O O . HIS A 1 100 ? 7.331 -6.296 -3.839 1.00 92.50 100 HIS A O 1
ATOM 774 N N . LEU A 1 101 ? 6.477 -4.344 -3.123 1.00 93.19 101 LEU A N 1
ATOM 775 C CA . LEU A 1 101 ? 5.106 -4.754 -3.374 1.00 93.19 101 LEU A CA 1
ATOM 776 C C . LEU A 1 101 ? 4.913 -5.055 -4.864 1.00 93.19 101 LEU A C 1
ATOM 778 O O . LEU A 1 101 ? 5.234 -4.240 -5.730 1.00 93.19 101 LEU A O 1
ATOM 782 N N . THR A 1 102 ? 4.392 -6.245 -5.136 1.00 91.75 102 THR A N 1
ATOM 783 C CA . THR A 1 102 ? 4.324 -6.830 -6.473 1.00 91.75 102 THR A CA 1
ATOM 784 C C . THR A 1 102 ? 2.896 -7.326 -6.738 1.00 91.75 102 THR A C 1
ATOM 786 O O . THR A 1 102 ? 2.304 -7.917 -5.835 1.00 91.75 102 THR A O 1
ATOM 789 N N . PRO A 1 103 ? 2.326 -7.125 -7.943 1.00 93.19 103 PRO A N 1
ATOM 790 C CA . PRO A 1 103 ? 2.896 -6.394 -9.082 1.00 93.19 103 PRO A CA 1
ATOM 791 C C . PRO A 1 103 ? 3.087 -4.894 -8.805 1.00 93.19 103 PRO A C 1
ATOM 793 O O . PRO A 1 103 ? 2.339 -4.298 -8.030 1.00 93.19 103 PRO A O 1
ATOM 796 N N . GLU A 1 104 ? 4.081 -4.270 -9.444 1.00 95.50 104 GLU A N 1
ATOM 797 C CA . GLU A 1 104 ? 4.319 -2.829 -9.289 1.00 95.50 104 GLU A CA 1
ATOM 798 C C . GLU A 1 104 ? 3.209 -1.982 -9.936 1.00 95.50 104 GLU A C 1
ATOM 800 O O . GLU A 1 104 ? 2.460 -2.440 -10.808 1.00 95.50 104 GLU A O 1
ATOM 805 N N . ALA A 1 105 ? 3.129 -0.699 -9.572 1.00 96.75 105 ALA A N 1
ATOM 806 C CA . ALA A 1 105 ? 2.105 0.196 -10.098 1.00 96.75 105 ALA A CA 1
ATOM 807 C C . ALA A 1 105 ? 2.173 0.355 -11.626 1.00 96.75 105 ALA A C 1
ATOM 809 O O . ALA A 1 105 ? 1.132 0.440 -12.279 1.00 96.75 105 ALA A O 1
ATOM 810 N N . LYS A 1 106 ? 3.376 0.373 -12.222 1.00 95.69 106 LYS A N 1
ATOM 811 C CA . LYS A 1 106 ? 3.552 0.501 -13.682 1.00 95.69 106 LYS A CA 1
ATOM 812 C C . LYS A 1 106 ? 2.913 -0.657 -14.451 1.00 95.69 106 LYS A C 1
ATOM 814 O O . LYS A 1 106 ? 2.400 -0.433 -15.548 1.00 95.69 106 LYS A O 1
ATOM 819 N N . ARG A 1 107 ? 2.911 -1.852 -13.852 1.00 94.44 107 ARG A N 1
ATOM 820 C CA . ARG A 1 107 ? 2.323 -3.089 -14.388 1.00 94.44 107 ARG A CA 1
ATOM 821 C C . ARG A 1 107 ? 0.855 -3.275 -14.012 1.00 94.44 107 ARG A C 1
ATOM 823 O O . ARG A 1 107 ? 0.282 -4.325 -14.269 1.00 94.44 107 ARG A O 1
ATOM 830 N N . GLY A 1 108 ? 0.233 -2.260 -13.412 1.00 93.81 108 GLY A N 1
ATOM 831 C CA . GLY A 1 108 ? -1.173 -2.312 -13.026 1.00 93.81 108 GLY A CA 1
ATOM 832 C C . GLY A 1 108 ? -1.441 -3.117 -11.756 1.00 93.81 108 GLY A C 1
ATOM 833 O O . GLY A 1 108 ? -2.568 -3.565 -11.571 1.00 93.81 108 GLY A O 1
ATOM 834 N N . GLY A 1 109 ? -0.448 -3.296 -10.879 1.00 94.25 109 GLY A N 1
ATOM 835 C CA . GLY A 1 109 ? -0.665 -3.928 -9.579 1.00 94.25 109 GLY A CA 1
ATOM 836 C C . GLY A 1 109 ? -1.613 -3.138 -8.673 1.00 94.25 109 GLY A C 1
ATOM 837 O O . GLY A 1 109 ? -1.812 -1.934 -8.850 1.00 94.25 109 GLY A O 1
ATOM 838 N N . GLY A 1 110 ? -2.183 -3.810 -7.666 1.00 94.94 110 GLY A N 1
ATOM 839 C CA . GLY A 1 110 ? -3.219 -3.251 -6.784 1.00 94.94 110 GLY A CA 1
ATOM 840 C C . GLY A 1 110 ? -2.845 -1.913 -6.130 1.00 94.94 110 GLY A C 1
ATOM 841 O O . GLY A 1 110 ? -3.691 -1.024 -6.011 1.00 94.94 110 GLY A O 1
ATOM 842 N N . ILE A 1 111 ? -1.560 -1.711 -5.807 1.00 95.75 111 ILE A N 1
ATOM 843 C CA . ILE A 1 111 ? -1.030 -0.460 -5.233 1.00 95.75 111 ILE A CA 1
ATOM 844 C C . ILE A 1 111 ? -1.318 0.775 -6.105 1.00 95.75 111 ILE A C 1
ATOM 846 O O . ILE A 1 111 ? -1.498 1.874 -5.579 1.00 95.75 111 ILE A O 1
ATOM 850 N N . LEU A 1 112 ? -1.443 0.604 -7.430 1.00 96.94 112 LEU A N 1
ATOM 851 C CA . LEU A 1 112 ? -1.805 1.675 -8.363 1.00 96.94 112 LEU A CA 1
ATOM 852 C C . LEU A 1 112 ? -3.190 2.261 -8.062 1.00 96.94 112 LEU A C 1
ATOM 854 O O . LEU A 1 112 ? -3.421 3.438 -8.343 1.00 96.94 112 LEU A O 1
ATOM 858 N N . TYR A 1 113 ? -4.102 1.468 -7.497 1.00 96.50 113 TYR A N 1
ATOM 859 C CA . TYR A 1 113 ? -5.515 1.814 -7.332 1.00 96.50 113 TYR A CA 1
ATOM 860 C C . TYR A 1 113 ? -5.903 2.190 -5.900 1.00 96.50 113 TYR A C 1
ATOM 862 O O . TYR A 1 113 ? -7.027 2.646 -5.683 1.00 96.50 113 TYR A O 1
ATOM 870 N N . LEU A 1 114 ? -4.993 2.050 -4.932 1.00 95.06 114 LEU A N 1
ATOM 871 C CA . LEU A 1 114 ? -5.249 2.415 -3.537 1.00 95.06 114 LEU A CA 1
ATOM 872 C C . LEU A 1 114 ? -5.507 3.916 -3.380 1.00 95.06 114 LEU A C 1
ATOM 874 O O . LEU A 1 114 ? -4.836 4.747 -3.992 1.00 95.06 114 LEU A O 1
ATOM 878 N N . GLN A 1 115 ? -6.448 4.296 -2.533 1.00 92.88 115 GLN A N 1
ATOM 879 C CA . GLN A 1 115 ? -6.799 5.688 -2.270 1.00 92.88 115 GLN A CA 1
ATOM 880 C C . GLN A 1 115 ? -6.950 5.947 -0.774 1.00 92.88 115 GLN A C 1
ATOM 882 O O . GLN A 1 115 ? -7.114 5.037 0.035 1.00 92.88 115 GLN A O 1
ATOM 887 N N . THR A 1 116 ? -6.877 7.216 -0.382 1.00 92.38 116 THR A N 1
ATOM 888 C CA . THR A 1 116 ? -7.008 7.583 1.026 1.00 92.38 116 THR A CA 1
ATOM 889 C C . THR A 1 116 ? -8.393 7.215 1.554 1.00 92.38 116 THR A C 1
ATOM 891 O O . THR A 1 116 ? -9.402 7.675 1.026 1.00 92.38 116 THR A O 1
ATOM 894 N N . GLY A 1 117 ? -8.434 6.452 2.645 1.00 90.81 117 GLY A N 1
ATOM 895 C CA . GLY A 1 117 ? -9.668 5.918 3.227 1.00 90.81 117 GLY A CA 1
ATOM 896 C C . GLY A 1 117 ? -9.899 4.438 2.941 1.00 90.81 117 GLY A C 1
ATOM 897 O O . GLY A 1 117 ? -10.808 3.864 3.530 1.00 90.81 117 GLY A O 1
ATOM 898 N N . ASP A 1 118 ? -9.080 3.817 2.090 1.00 93.50 118 ASP A N 1
ATOM 899 C CA . ASP A 1 118 ? -9.033 2.360 2.005 1.00 93.50 118 ASP A CA 1
ATOM 900 C C . ASP A 1 118 ? -8.565 1.764 3.337 1.00 93.50 118 ASP A C 1
ATOM 902 O O . ASP A 1 118 ? -7.648 2.282 3.983 1.00 93.50 118 ASP A O 1
ATOM 906 N N . LEU A 1 119 ? -9.190 0.655 3.729 1.00 94.06 119 LEU A N 1
ATOM 907 C CA . LEU A 1 119 ? -8.818 -0.112 4.910 1.00 94.06 119 LEU A CA 1
ATOM 908 C C . LEU A 1 119 ? -7.990 -1.316 4.469 1.00 94.06 119 LEU A C 1
ATOM 910 O O . LEU A 1 119 ? -8.430 -2.110 3.640 1.00 94.06 119 LEU A O 1
ATOM 914 N N . LEU A 1 120 ? -6.785 -1.432 5.018 1.00 94.38 120 LEU A N 1
ATOM 915 C CA . LEU A 1 120 ? -5.856 -2.511 4.706 1.00 94.38 120 LEU A CA 1
ATOM 916 C C . LEU A 1 120 ? -5.673 -3.397 5.934 1.00 94.38 120 LEU A C 1
ATOM 918 O O . LEU A 1 120 ? -5.362 -2.899 7.018 1.00 94.38 120 LEU A O 1
ATOM 922 N N . GLN A 1 121 ? -5.808 -4.704 5.747 1.00 93.69 121 GLN A N 1
ATOM 923 C CA . GLN A 1 121 ? -5.338 -5.689 6.708 1.00 93.69 121 GLN A CA 1
ATOM 924 C C . GLN A 1 121 ? -3.879 -6.013 6.393 1.00 93.69 121 GLN A C 1
ATOM 926 O O . GLN A 1 121 ? -3.538 -6.297 5.248 1.00 93.69 121 GLN A O 1
ATOM 931 N N . LEU A 1 122 ? -3.020 -5.956 7.410 1.00 91.69 122 LEU A N 1
ATOM 932 C CA . LEU A 1 122 ? -1.615 -6.344 7.307 1.00 91.69 122 LEU A CA 1
ATOM 933 C C . LEU A 1 122 ? -1.393 -7.595 8.149 1.00 91.69 122 LEU A C 1
ATOM 935 O O . LEU A 1 122 ? -1.272 -7.502 9.374 1.00 91.69 122 LEU A O 1
ATOM 939 N N . ASN A 1 123 ? -1.328 -8.763 7.515 1.00 88.81 123 ASN A N 1
ATOM 940 C CA . ASN A 1 123 ? -1.041 -9.999 8.223 1.00 88.81 123 ASN A CA 1
ATOM 941 C C . ASN A 1 123 ? 0.441 -10.349 8.104 1.00 88.81 123 ASN A C 1
ATOM 943 O O . ASN A 1 123 ? 0.889 -11.004 7.167 1.00 88.81 123 ASN A O 1
ATOM 947 N N . MET A 1 124 ? 1.222 -9.961 9.110 1.00 83.88 124 MET A N 1
ATOM 948 C CA . MET A 1 124 ? 2.666 -10.225 9.113 1.00 83.88 124 MET A CA 1
ATOM 949 C C . MET A 1 124 ? 3.011 -11.720 9.214 1.00 83.88 124 MET A C 1
ATOM 951 O O . MET A 1 124 ? 4.103 -12.111 8.809 1.00 83.88 124 MET A O 1
ATOM 955 N N . ARG A 1 125 ? 2.105 -12.562 9.739 1.00 86.69 125 ARG A N 1
ATOM 956 C CA . ARG A 1 125 ? 2.326 -14.017 9.833 1.00 86.69 125 ARG A CA 1
ATOM 957 C C . ARG A 1 125 ? 2.147 -14.693 8.481 1.00 86.69 125 ARG A C 1
ATOM 959 O O . ARG A 1 125 ? 2.996 -15.486 8.091 1.00 86.69 125 ARG A O 1
ATOM 966 N N . LEU A 1 126 ? 1.073 -14.347 7.772 1.00 86.81 126 LEU A N 1
ATOM 967 C CA . LEU A 1 126 ? 0.802 -14.856 6.425 1.00 86.81 126 LEU A CA 1
ATOM 968 C C . LEU A 1 126 ? 1.567 -14.097 5.332 1.00 86.81 126 LEU A C 1
ATOM 970 O O . LEU A 1 126 ? 1.611 -14.551 4.195 1.00 86.81 126 LEU A O 1
ATOM 974 N N . ARG A 1 127 ? 2.221 -12.983 5.692 1.00 84.94 127 ARG A N 1
ATOM 975 C CA . ARG A 1 127 ? 2.918 -12.068 4.776 1.00 84.94 127 ARG A CA 1
ATOM 976 C C . ARG A 1 127 ? 1.977 -11.520 3.699 1.00 84.94 127 ARG A C 1
ATOM 978 O O . ARG A 1 127 ? 2.378 -11.366 2.549 1.00 84.94 127 ARG A O 1
ATOM 985 N N . ASP A 1 128 ? 0.743 -11.216 4.097 1.00 86.88 128 ASP A N 1
ATOM 986 C CA . ASP A 1 128 ? -0.291 -10.676 3.217 1.00 86.88 128 ASP A CA 1
ATOM 987 C C . ASP A 1 128 ? -0.601 -9.203 3.519 1.00 86.88 128 ASP A C 1
ATOM 989 O O . ASP A 1 128 ? -0.380 -8.687 4.624 1.00 86.88 128 ASP A O 1
ATOM 993 N N . ILE A 1 129 ? -1.092 -8.524 2.484 1.00 91.56 129 ILE A N 1
ATOM 994 C CA . ILE A 1 129 ? -1.678 -7.192 2.569 1.00 91.56 129 ILE A CA 1
ATOM 995 C C . ILE A 1 129 ? -2.964 -7.236 1.771 1.00 91.56 129 ILE A C 1
ATOM 997 O O . ILE A 1 129 ? -2.930 -7.395 0.551 1.00 91.56 129 ILE A O 1
ATOM 1001 N N . THR A 1 130 ? -4.079 -7.051 2.460 1.00 93.38 130 THR A N 1
ATOM 1002 C CA . THR A 1 130 ? -5.400 -7.265 1.879 1.00 93.38 130 THR A CA 1
ATOM 1003 C C . THR A 1 130 ? -6.217 -5.987 1.959 1.00 93.38 130 THR A C 1
ATOM 1005 O O . THR A 1 130 ? -6.315 -5.368 3.020 1.00 93.38 130 THR A O 1
ATOM 1008 N N . LEU A 1 131 ? -6.816 -5.579 0.840 1.00 95.25 131 LEU A N 1
ATOM 1009 C CA . LEU A 1 131 ? -7.821 -4.519 0.836 1.00 95.25 131 LEU A CA 1
ATOM 1010 C C . LEU A 1 131 ? -9.128 -5.081 1.390 1.00 95.25 131 LEU A C 1
ATOM 1012 O O . LEU A 1 131 ? -9.682 -6.019 0.824 1.00 95.25 131 LEU A O 1
ATOM 1016 N N . ILE A 1 132 ? -9.619 -4.502 2.479 1.00 95.56 132 ILE A N 1
ATOM 1017 C CA . ILE A 1 132 ? -10.818 -4.986 3.161 1.00 95.56 132 ILE A CA 1
ATOM 1018 C C . ILE A 1 132 ? -12.069 -4.554 2.389 1.00 95.56 132 ILE A C 1
ATOM 1020 O O . ILE A 1 132 ? -12.194 -3.396 1.979 1.00 95.56 132 ILE A O 1
ATOM 1024 N N . ASP A 1 133 ? -13.028 -5.468 2.247 1.00 94.44 133 ASP A N 1
ATOM 1025 C CA . ASP A 1 133 ? -14.390 -5.136 1.834 1.00 94.44 133 ASP A CA 1
ATOM 1026 C C . ASP A 1 133 ? -15.092 -4.326 2.931 1.00 94.44 133 ASP A C 1
ATOM 1028 O O . ASP A 1 133 ? -15.554 -4.846 3.952 1.00 94.44 133 ASP A O 1
ATOM 1032 N N . ARG A 1 134 ? -15.185 -3.019 2.702 1.00 92.00 134 ARG A N 1
ATOM 1033 C CA . ARG A 1 134 ? -15.785 -2.086 3.654 1.00 92.00 134 ARG A CA 1
ATOM 1034 C C . ARG A 1 134 ? -17.274 -2.345 3.885 1.00 92.00 134 ARG A C 1
ATOM 1036 O O . ARG A 1 134 ? -17.750 -2.119 4.995 1.00 92.00 134 ARG A O 1
ATOM 1043 N N . ALA A 1 135 ? -18.010 -2.809 2.875 1.00 91.44 135 ALA A N 1
ATOM 1044 C CA . ALA A 1 135 ? -19.445 -3.048 3.014 1.00 91.44 135 ALA A CA 1
ATOM 1045 C C . ALA A 1 135 ? -19.716 -4.240 3.942 1.00 91.44 135 ALA A C 1
ATOM 1047 O O . ALA A 1 135 ? -20.593 -4.170 4.804 1.00 91.44 135 ALA A O 1
ATOM 1048 N N . ALA A 1 136 ? -18.926 -5.307 3.811 1.00 91.88 136 ALA A N 1
ATOM 1049 C CA . ALA A 1 136 ? -19.001 -6.457 4.707 1.00 91.88 136 ALA A CA 1
ATOM 1050 C C . ALA A 1 136 ? -18.592 -6.094 6.137 1.00 91.88 136 ALA A C 1
ATOM 1052 O O . ALA A 1 136 ? -19.338 -6.368 7.077 1.00 91.88 136 ALA A O 1
ATOM 1053 N N . LEU A 1 137 ? -17.485 -5.357 6.288 1.00 92.38 137 LEU A N 1
ATOM 1054 C CA . LEU A 1 137 ? -17.025 -4.885 7.592 1.00 92.38 137 LEU A CA 1
ATOM 1055 C C . LEU A 1 137 ? -18.111 -4.101 8.344 1.00 92.38 137 LEU A C 1
ATOM 1057 O O . LEU A 1 137 ? -18.297 -4.294 9.543 1.00 92.38 137 LEU A O 1
ATOM 1061 N N . GLN A 1 138 ? -18.841 -3.225 7.653 1.00 90.00 138 GLN A N 1
ATOM 1062 C CA . GLN A 1 138 ? -19.918 -2.440 8.260 1.00 90.00 138 GLN A CA 1
ATOM 1063 C C . GLN A 1 138 ? -21.152 -3.282 8.604 1.00 90.00 138 GLN A C 1
ATOM 1065 O O . GLN A 1 138 ? -21.821 -3.003 9.599 1.00 90.00 138 GLN A O 1
ATOM 1070 N N . LYS A 1 139 ? -21.468 -4.298 7.794 1.00 89.88 139 LYS A N 1
ATOM 1071 C CA . LYS A 1 139 ? -22.678 -5.110 7.957 1.00 89.88 139 LYS A CA 1
ATOM 1072 C C . LYS A 1 139 ? -22.592 -6.049 9.159 1.00 89.88 139 LYS A C 1
ATOM 1074 O O . LYS A 1 139 ? -23.508 -6.069 9.977 1.00 89.88 139 LYS A O 1
ATOM 1079 N N . ASP A 1 140 ? -21.524 -6.834 9.252 1.00 88.31 140 ASP A N 1
ATOM 1080 C CA . ASP A 1 140 ? -21.391 -7.896 10.258 1.00 88.31 140 ASP A CA 1
ATOM 1081 C C . ASP A 1 140 ? -20.046 -7.885 11.003 1.00 88.31 140 ASP A C 1
ATOM 1083 O O . ASP A 1 140 ? -19.876 -8.625 11.969 1.00 88.31 140 ASP A O 1
ATOM 1087 N N . GLY A 1 141 ? -19.118 -6.991 10.644 1.00 87.44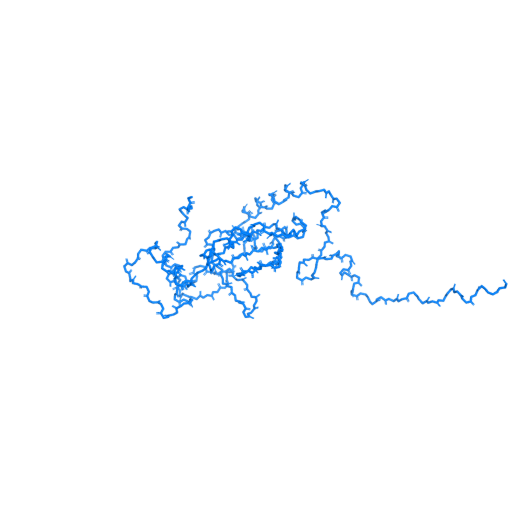 141 GLY A N 1
ATOM 1088 C CA . GLY A 1 141 ? -17.791 -6.919 11.261 1.00 87.44 141 GLY A CA 1
ATOM 1089 C C . GLY A 1 141 ? -16.777 -7.905 10.683 1.00 87.44 141 GLY A C 1
ATOM 1090 O O . GLY A 1 141 ? -15.657 -7.976 11.188 1.00 87.44 141 GLY A O 1
ATOM 1091 N N . THR A 1 142 ? -17.134 -8.653 9.636 1.00 90.25 142 THR A N 1
ATOM 1092 C CA . THR A 1 142 ? -16.239 -9.637 9.024 1.00 90.25 142 THR A CA 1
ATOM 1093 C C . THR A 1 142 ? -15.118 -8.948 8.254 1.00 90.25 142 THR A C 1
ATOM 1095 O O . THR A 1 142 ? -15.348 -8.043 7.450 1.00 90.25 142 THR A O 1
ATOM 1098 N N . ILE A 1 143 ? -13.886 -9.415 8.463 1.00 90.19 143 ILE A N 1
ATOM 1099 C CA . ILE A 1 143 ? -12.730 -9.007 7.666 1.00 90.19 143 ILE A CA 1
ATOM 1100 C C . ILE A 1 143 ? -12.607 -9.970 6.495 1.00 90.19 143 ILE A C 1
ATOM 1102 O O . ILE A 1 143 ? -12.203 -11.119 6.662 1.00 90.19 143 ILE A O 1
ATOM 1106 N N . GLN A 1 144 ? -12.973 -9.492 5.312 1.00 92.19 144 GLN A N 1
ATOM 1107 C CA . GLN A 1 144 ? -12.818 -10.227 4.066 1.00 92.19 144 GLN A CA 1
ATOM 1108 C C . GLN A 1 144 ? -12.137 -9.357 3.015 1.00 92.19 144 GLN A C 1
ATOM 1110 O O . GLN A 1 144 ? -12.235 -8.127 3.049 1.00 92.19 144 GLN A O 1
ATOM 1115 N N . GLU A 1 145 ? -11.462 -10.006 2.073 1.00 92.81 145 GLU A N 1
ATOM 1116 C CA . GLU A 1 145 ? -10.882 -9.336 0.917 1.00 92.81 145 GLU A CA 1
ATOM 1117 C C . GLU A 1 145 ? -11.974 -8.724 0.032 1.00 92.81 145 GLU A C 1
ATOM 1119 O O . GLU A 1 145 ? -13.017 -9.334 -0.228 1.00 92.81 145 GLU A O 1
ATOM 1124 N N . SER A 1 146 ? -11.719 -7.507 -0.446 1.00 92.56 146 SER A N 1
ATOM 1125 C CA . SER A 1 146 ? -12.569 -6.849 -1.427 1.00 92.56 146 SER A CA 1
ATOM 1126 C C . SER A 1 146 ? -12.601 -7.651 -2.725 1.00 92.56 146 SER A C 1
ATOM 1128 O O . SER A 1 146 ? -11.588 -7.824 -3.397 1.00 92.56 146 SER A O 1
ATOM 1130 N N . LYS A 1 147 ? -13.800 -8.082 -3.126 1.00 90.81 147 LYS A N 1
ATOM 1131 C CA . LYS A 1 147 ? -14.043 -8.761 -4.413 1.00 90.81 147 LYS A CA 1
ATOM 1132 C C . LYS A 1 147 ? -14.117 -7.786 -5.594 1.00 90.81 147 LYS A C 1
ATOM 1134 O O . LYS A 1 147 ? -14.447 -8.175 -6.714 1.00 90.81 147 LYS A O 1
ATOM 1139 N N . GLU A 1 148 ? -13.877 -6.504 -5.343 1.00 89.12 148 GLU A N 1
ATOM 1140 C CA . GLU A 1 148 ? -13.958 -5.447 -6.337 1.00 89.12 148 GLU A CA 1
ATOM 1141 C C . GLU A 1 148 ? -12.817 -5.566 -7.355 1.00 89.12 148 GLU A C 1
ATOM 1143 O O . GLU A 1 148 ? -11.636 -5.565 -7.005 1.00 89.12 148 GLU A O 1
ATOM 1148 N N . ASN A 1 149 ? -13.149 -5.591 -8.648 1.00 91.19 149 ASN A N 1
ATOM 1149 C CA . ASN A 1 149 ? -12.132 -5.481 -9.686 1.00 91.19 149 ASN A CA 1
ATOM 1150 C C . ASN A 1 149 ? -11.662 -4.021 -9.805 1.00 91.19 149 ASN A C 1
ATOM 1152 O O . ASN A 1 149 ? -12.206 -3.237 -10.589 1.00 91.19 149 ASN A O 1
ATOM 1156 N N . LEU A 1 150 ? -10.623 -3.678 -9.037 1.00 92.50 150 LEU A N 1
ATOM 1157 C CA . LEU A 1 150 ? -10.080 -2.319 -8.933 1.00 92.50 150 LEU A CA 1
ATOM 1158 C C . LEU A 1 150 ? -9.651 -1.724 -10.282 1.00 92.50 150 LEU A C 1
ATOM 1160 O O . LEU A 1 150 ? -9.727 -0.509 -10.472 1.00 92.50 150 LEU A O 1
ATOM 1164 N N . VAL A 1 151 ? -9.236 -2.561 -11.238 1.00 92.00 151 VAL A N 1
ATOM 1165 C CA . VAL A 1 151 ? -8.855 -2.119 -12.589 1.00 92.00 151 VAL A CA 1
ATOM 1166 C C . VAL A 1 151 ? -10.047 -1.488 -13.308 1.00 92.00 151 VAL A C 1
ATOM 1168 O O . VAL A 1 151 ? -9.892 -0.490 -14.017 1.00 92.00 151 VAL A O 1
ATOM 1171 N N . VAL A 1 152 ? -11.241 -2.050 -13.111 1.00 93.62 152 VAL A N 1
ATOM 1172 C CA . VAL A 1 152 ? -12.484 -1.571 -13.721 1.00 93.62 152 VAL A CA 1
ATOM 1173 C C . VAL A 1 152 ? -13.048 -0.406 -12.920 1.00 93.62 152 VAL A C 1
ATOM 1175 O O . VAL A 1 152 ? -13.271 0.672 -13.473 1.00 93.62 152 VAL A O 1
ATOM 1178 N N . THR A 1 153 ? -13.242 -0.592 -11.618 1.00 94.31 153 THR A N 1
ATOM 1179 C CA . THR A 1 153 ? -13.949 0.384 -10.782 1.00 94.31 153 THR A CA 1
ATOM 1180 C C . THR A 1 153 ? -13.140 1.655 -10.545 1.00 94.31 153 THR A C 1
ATOM 1182 O O . THR A 1 153 ? -13.695 2.753 -10.513 1.00 94.31 153 THR A O 1
ATOM 1185 N N . ARG A 1 154 ? -11.807 1.546 -10.469 1.00 95.44 154 ARG A N 1
ATOM 1186 C CA . ARG A 1 154 ? -10.887 2.674 -10.240 1.00 95.44 154 ARG A CA 1
ATOM 1187 C C . ARG A 1 154 ? -10.049 3.010 -11.471 1.00 95.44 154 ARG A C 1
ATOM 1189 O O . ARG A 1 154 ? -8.991 3.640 -11.362 1.00 95.44 154 ARG A O 1
ATOM 1196 N N . LYS A 1 155 ? -10.553 2.676 -12.665 1.00 95.50 155 LYS A N 1
ATOM 1197 C CA . LYS A 1 155 ? -9.893 2.916 -13.960 1.00 95.50 155 LYS A CA 1
ATOM 1198 C C . LYS A 1 155 ? -9.406 4.355 -14.137 1.00 95.50 155 LYS A C 1
ATOM 1200 O O . LYS A 1 155 ? -8.302 4.577 -14.631 1.00 95.50 155 LYS A O 1
ATOM 1205 N N . ALA A 1 156 ? -10.205 5.344 -13.728 1.00 96.44 156 ALA A N 1
ATOM 1206 C CA . ALA A 1 156 ? -9.852 6.760 -13.859 1.00 96.44 156 ALA A CA 1
ATOM 1207 C C . ALA A 1 156 ? -8.613 7.135 -13.022 1.00 96.44 156 ALA A C 1
ATOM 1209 O O . ALA A 1 156 ? -7.703 7.804 -13.521 1.00 96.44 156 ALA A O 1
ATOM 1210 N N . ILE A 1 157 ? -8.549 6.654 -11.775 1.00 95.56 157 ILE A N 1
ATOM 1211 C CA . ILE A 1 157 ? -7.414 6.867 -10.867 1.00 95.56 157 ILE A CA 1
ATOM 1212 C C . ILE A 1 157 ? -6.172 6.174 -11.425 1.00 95.56 157 ILE A C 1
ATOM 1214 O O . ILE A 1 157 ? -5.119 6.808 -11.546 1.00 95.56 157 ILE A O 1
ATOM 1218 N N . GLY A 1 158 ? -6.314 4.907 -11.824 1.00 96.50 158 GLY A N 1
ATOM 1219 C CA . GLY A 1 158 ? -5.228 4.129 -12.413 1.00 96.50 158 GLY A CA 1
ATOM 1220 C C . GLY A 1 158 ? -4.656 4.796 -13.662 1.00 96.50 158 GLY A C 1
ATOM 1221 O O . GLY A 1 158 ? -3.449 5.007 -13.745 1.00 96.50 158 GLY A O 1
ATOM 1222 N N . LYS A 1 159 ? -5.516 5.247 -14.587 1.00 97.38 159 LYS A N 1
ATOM 1223 C CA . LYS A 1 159 ? -5.101 5.958 -15.808 1.00 97.38 159 LYS A CA 1
ATOM 1224 C C . LYS A 1 159 ? -4.317 7.232 -15.487 1.00 97.38 159 LYS A C 1
ATOM 1226 O O . LYS A 1 159 ? -3.241 7.434 -16.045 1.00 97.38 159 LYS A O 1
ATOM 1231 N N . LYS A 1 160 ? -4.813 8.070 -14.569 1.00 97.62 160 LYS A N 1
ATOM 1232 C CA . LYS A 1 160 ? -4.147 9.323 -14.169 1.00 97.62 160 LYS A CA 1
ATOM 1233 C C . LYS A 1 160 ? -2.766 9.073 -13.554 1.00 97.62 160 LYS A C 1
ATOM 1235 O O . LYS A 1 160 ? -1.799 9.782 -13.845 1.00 97.62 160 LYS A O 1
ATOM 1240 N N . ARG A 1 161 ? -2.656 8.065 -12.690 1.00 96.94 161 ARG A N 1
ATOM 1241 C CA . ARG A 1 161 ? -1.390 7.709 -12.036 1.00 96.94 161 ARG A CA 1
ATOM 1242 C C . ARG A 1 161 ? -0.410 7.086 -13.019 1.00 96.94 161 ARG A C 1
ATOM 1244 O O . ARG A 1 161 ? 0.742 7.498 -13.041 1.00 96.94 161 ARG A O 1
ATOM 1251 N N . LEU A 1 162 ? -0.872 6.200 -13.897 1.00 97.19 162 LEU A N 1
ATOM 1252 C CA . LEU A 1 162 ? -0.038 5.615 -14.942 1.00 97.19 162 LEU A CA 1
ATOM 1253 C C . LEU A 1 162 ? 0.499 6.680 -15.908 1.00 97.19 162 LEU A C 1
ATOM 1255 O O . LEU A 1 162 ? 1.673 6.647 -16.258 1.00 97.19 162 LEU A O 1
ATOM 1259 N N . GLN A 1 163 ? -0.317 7.673 -16.280 1.00 97.38 163 GLN A N 1
ATOM 1260 C CA . GLN A 1 163 ? 0.143 8.838 -17.049 1.00 97.38 163 GLN A CA 1
ATOM 1261 C C . GLN A 1 163 ? 1.240 9.614 -16.312 1.00 97.38 163 GLN A C 1
ATOM 1263 O O . GLN A 1 163 ? 2.226 10.017 -16.923 1.00 97.38 163 GLN A O 1
ATOM 1268 N N . THR A 1 164 ? 1.094 9.791 -14.996 1.00 96.62 164 THR A N 1
ATOM 1269 C CA . THR A 1 164 ? 2.096 10.462 -14.156 1.00 96.62 164 THR A CA 1
ATOM 1270 C C . THR A 1 164 ? 3.403 9.670 -14.107 1.00 96.62 164 THR A C 1
ATOM 1272 O O . THR A 1 164 ? 4.470 10.252 -14.279 1.00 96.62 164 THR A O 1
ATOM 1275 N N . ILE A 1 165 ? 3.325 8.349 -13.921 1.00 96.12 165 ILE A N 1
ATOM 1276 C CA . ILE A 1 165 ? 4.487 7.450 -13.938 1.00 96.12 165 ILE A CA 1
ATOM 1277 C C . ILE A 1 165 ? 5.182 7.527 -15.302 1.00 96.12 165 ILE A C 1
ATOM 1279 O O . ILE A 1 165 ? 6.381 7.770 -15.366 1.00 96.12 165 ILE A O 1
ATOM 1283 N N . ASN A 1 166 ? 4.425 7.411 -16.397 1.00 95.19 166 ASN A N 1
ATOM 1284 C CA . ASN A 1 166 ? 4.971 7.494 -17.752 1.00 95.19 166 ASN A CA 1
ATOM 1285 C C . ASN A 1 166 ? 5.637 8.849 -18.025 1.00 95.19 166 ASN A C 1
ATOM 1287 O O . ASN A 1 166 ? 6.676 8.885 -18.674 1.00 95.19 166 ASN A O 1
ATOM 1291 N N . LYS A 1 167 ? 5.067 9.952 -17.521 1.00 95.88 167 LYS A N 1
ATOM 1292 C CA . LYS A 1 167 ? 5.668 11.286 -17.641 1.00 95.88 167 LYS A CA 1
ATOM 1293 C C . LYS A 1 167 ? 7.006 11.361 -16.902 1.00 95.88 167 LYS A C 1
ATOM 1295 O O . LYS A 1 167 ? 7.979 11.810 -17.490 1.00 95.88 167 LYS A O 1
ATOM 1300 N N . ARG A 1 168 ? 7.070 10.880 -15.655 1.00 93.44 168 ARG A N 1
ATOM 1301 C CA . ARG A 1 168 ? 8.313 10.839 -14.859 1.00 93.44 168 ARG A CA 1
ATOM 1302 C C . ARG A 1 168 ? 9.381 9.956 -15.488 1.00 93.44 168 ARG A C 1
ATOM 1304 O O . ARG A 1 168 ? 10.553 10.297 -15.457 1.00 93.44 168 ARG A O 1
ATOM 1311 N N . LEU A 1 169 ? 8.987 8.849 -16.116 1.00 91.50 169 LEU A N 1
ATOM 1312 C CA . LEU A 1 169 ? 9.928 7.973 -16.811 1.00 91.50 169 LEU A CA 1
ATOM 1313 C C . LEU A 1 169 ? 10.687 8.711 -17.930 1.00 91.50 169 LEU A C 1
ATOM 1315 O O . LEU A 1 169 ? 11.809 8.331 -18.253 1.00 91.50 169 LEU A O 1
ATOM 1319 N N . LEU A 1 170 ? 10.117 9.781 -18.502 1.00 91.94 170 LEU A N 1
ATOM 1320 C CA . LEU A 1 170 ? 10.802 10.615 -19.495 1.00 91.94 170 LEU A CA 1
ATOM 1321 C C . LEU A 1 170 ? 11.981 11.403 -18.910 1.00 91.94 170 LEU A C 1
ATOM 1323 O O . LEU A 1 170 ? 12.902 11.721 -19.656 1.00 91.94 170 LEU A O 1
ATOM 1327 N N . GLU A 1 171 ? 11.980 11.663 -17.602 1.00 91.06 171 GLU A N 1
ATOM 1328 C CA . GLU A 1 171 ? 13.062 12.344 -16.875 1.00 91.06 171 GLU A CA 1
ATOM 1329 C C . GLU A 1 171 ? 14.255 11.406 -16.615 1.00 91.06 171 GLU A C 1
ATOM 1331 O O . GLU A 1 171 ? 15.365 11.860 -16.352 1.00 91.06 171 GLU A O 1
ATOM 1336 N N . VAL A 1 172 ? 14.053 10.088 -16.734 1.00 89.19 172 VAL A N 1
ATOM 1337 C CA . VAL A 1 172 ? 15.118 9.086 -16.612 1.00 89.19 172 VAL A CA 1
ATOM 1338 C C . VAL A 1 172 ? 15.823 8.930 -17.956 1.00 89.19 172 VAL A C 1
ATOM 1340 O O . VAL A 1 172 ? 15.171 8.674 -18.978 1.00 89.19 172 VAL A O 1
ATOM 1343 N N . VAL A 1 173 ? 17.156 9.021 -17.953 1.00 90.50 173 VAL A N 1
ATOM 1344 C CA . VAL A 1 173 ? 17.990 8.773 -19.140 1.00 90.50 173 VAL A CA 1
ATOM 1345 C C . VAL A 1 173 ? 17.625 7.409 -19.744 1.00 90.50 173 VAL A C 1
ATOM 1347 O O . VAL A 1 173 ? 17.564 6.428 -19.000 1.00 90.50 173 VAL A O 1
ATOM 1350 N N . PRO A 1 174 ? 17.368 7.305 -21.064 1.00 89.31 174 PRO A N 1
ATOM 1351 C CA . PRO A 1 174 ? 16.873 6.074 -21.680 1.00 89.31 174 PRO A CA 1
ATOM 1352 C C . PRO A 1 174 ? 17.679 4.809 -21.363 1.00 89.31 174 PRO A C 1
ATOM 1354 O O . PRO A 1 174 ? 17.069 3.763 -21.167 1.00 89.31 174 PRO A O 1
ATOM 1357 N N . THR A 1 175 ? 19.006 4.914 -21.257 1.00 90.12 175 THR A N 1
ATOM 1358 C CA . THR A 1 175 ? 19.924 3.806 -20.930 1.00 90.12 175 THR A CA 1
ATOM 1359 C C . THR A 1 175 ? 19.785 3.289 -19.501 1.00 90.12 175 THR A C 1
ATOM 1361 O O . THR A 1 175 ? 20.154 2.155 -19.227 1.00 90.12 175 THR A O 1
ATOM 1364 N N . ASN A 1 176 ? 19.241 4.098 -18.589 1.00 88.38 176 ASN A N 1
ATOM 1365 C CA . ASN A 1 176 ? 19.075 3.745 -17.179 1.00 88.38 176 ASN A CA 1
ATOM 1366 C C . ASN A 1 176 ? 17.665 3.213 -16.882 1.00 88.38 176 ASN A C 1
ATOM 1368 O O . ASN A 1 176 ? 17.360 2.863 -15.743 1.00 88.38 176 ASN A O 1
ATOM 1372 N N . ARG A 1 177 ? 16.775 3.186 -17.881 1.00 91.50 177 ARG A N 1
ATOM 1373 C CA . ARG A 1 177 ? 15.414 2.675 -17.711 1.00 91.50 177 ARG A CA 1
ATOM 1374 C C . ARG A 1 177 ? 15.460 1.155 -17.688 1.00 91.50 177 ARG A C 1
ATOM 1376 O O . ARG A 1 177 ? 15.801 0.537 -18.692 1.00 91.50 177 ARG A O 1
ATOM 1383 N N . MET A 1 178 ? 15.041 0.565 -16.575 1.00 91.06 178 MET A N 1
ATOM 1384 C CA . MET A 1 178 ? 14.800 -0.872 -16.509 1.00 91.06 178 MET A CA 1
ATOM 1385 C C . MET A 1 178 ? 13.558 -1.180 -17.347 1.00 91.06 178 MET A C 1
ATOM 1387 O O . MET A 1 178 ? 12.475 -0.651 -17.098 1.00 91.06 178 MET A O 1
ATOM 1391 N N . ARG A 1 179 ? 13.739 -1.974 -18.397 1.00 89.19 179 ARG A N 1
ATOM 1392 C CA . ARG A 1 179 ? 12.677 -2.464 -19.276 1.00 89.19 179 ARG A CA 1
ATOM 1393 C C . ARG A 1 179 ? 12.876 -3.952 -19.446 1.00 89.19 179 ARG A C 1
ATOM 1395 O O . ARG A 1 179 ? 14.022 -4.387 -19.466 1.00 89.19 179 ARG A O 1
ATOM 1402 N N . ASP A 1 180 ? 11.776 -4.676 -19.611 1.00 91.38 180 ASP A N 1
ATOM 1403 C CA . ASP A 1 180 ? 11.818 -6.117 -19.849 1.00 91.38 180 ASP A CA 1
ATOM 1404 C C . ASP A 1 180 ? 12.610 -6.859 -18.760 1.00 91.38 180 ASP A C 1
ATOM 1406 O O . ASP A 1 180 ? 13.509 -7.660 -19.008 1.00 91.38 180 ASP A O 1
ATOM 1410 N N . VAL A 1 181 ? 12.304 -6.512 -17.512 1.00 93.75 181 VAL A N 1
ATOM 1411 C CA . VAL A 1 181 ? 12.881 -7.145 -16.325 1.00 93.75 181 VAL A CA 1
ATOM 1412 C C . VAL A 1 181 ? 11.826 -7.978 -15.610 1.00 93.75 181 VAL A C 1
ATOM 1414 O O . VAL A 1 181 ? 10.635 -7.817 -15.845 1.00 93.75 181 VAL A O 1
ATOM 1417 N N . THR A 1 182 ? 12.205 -8.846 -14.692 1.00 91.88 182 THR A N 1
ATOM 1418 C CA . THR A 1 182 ? 11.281 -9.473 -13.747 1.00 91.88 182 THR A CA 1
ATOM 1419 C C . THR A 1 182 ? 10.862 -8.484 -12.654 1.00 91.88 182 THR A C 1
ATOM 1421 O O . THR A 1 182 ? 11.439 -7.406 -12.496 1.00 91.88 182 THR A O 1
ATOM 1424 N N . ASP A 1 183 ? 9.794 -8.807 -11.921 1.00 90.50 183 ASP A N 1
ATOM 1425 C CA . ASP A 1 183 ? 9.393 -8.014 -10.755 1.00 90.50 183 ASP A CA 1
ATOM 1426 C C . ASP A 1 183 ? 10.252 -8.318 -9.518 1.00 90.50 183 ASP A C 1
ATOM 1428 O O . ASP A 1 183 ? 11.065 -9.240 -9.494 1.00 90.50 183 ASP A O 1
ATOM 1432 N N . ALA A 1 184 ? 10.051 -7.544 -8.452 1.00 89.75 184 ALA A N 1
ATOM 1433 C CA . ALA A 1 184 ? 10.832 -7.694 -7.234 1.00 89.75 184 ALA A CA 1
ATOM 1434 C C . ALA A 1 184 ? 10.613 -9.044 -6.515 1.00 89.75 184 ALA A C 1
ATOM 1436 O O . ALA A 1 184 ? 11.484 -9.454 -5.748 1.00 89.75 184 ALA A O 1
ATOM 1437 N N . ALA A 1 185 ? 9.513 -9.765 -6.773 1.00 88.75 185 ALA A N 1
ATOM 1438 C CA . ALA A 1 185 ? 9.255 -11.072 -6.163 1.00 88.75 185 ALA A CA 1
ATOM 1439 C C . ALA A 1 185 ? 10.165 -12.181 -6.719 1.00 88.75 185 ALA A C 1
ATOM 1441 O O . ALA A 1 185 ? 10.399 -13.179 -6.039 1.00 88.75 185 ALA A O 1
ATOM 1442 N N . ARG A 1 186 ? 10.704 -12.002 -7.931 1.00 86.31 186 ARG A N 1
ATOM 1443 C CA . ARG A 1 186 ? 11.645 -12.934 -8.581 1.00 86.31 186 ARG A CA 1
ATOM 1444 C C . ARG A 1 186 ? 13.080 -12.399 -8.630 1.00 86.31 186 ARG A C 1
ATOM 1446 O O . ARG A 1 186 ? 13.931 -12.973 -9.303 1.00 86.31 186 ARG A O 1
ATOM 1453 N N . GLY A 1 187 ? 13.345 -11.299 -7.922 1.00 88.06 187 GLY A N 1
ATOM 1454 C CA . GLY A 1 187 ? 14.524 -10.466 -8.148 1.00 88.06 187 GLY A CA 1
ATOM 1455 C C . GLY A 1 187 ? 14.380 -9.655 -9.437 1.00 88.06 187 GLY A C 1
ATOM 1456 O O . GLY A 1 187 ? 13.657 -10.050 -10.338 1.00 88.06 187 GLY A O 1
ATOM 1457 N N . VAL A 1 188 ? 15.044 -8.504 -9.535 1.00 92.00 188 VAL A N 1
ATOM 1458 C CA . VAL A 1 188 ? 14.948 -7.624 -10.713 1.00 92.00 188 VAL A CA 1
ATOM 1459 C C . VAL A 1 188 ? 16.080 -7.964 -11.678 1.00 92.00 188 VAL A C 1
ATOM 1461 O O . VAL A 1 188 ? 17.187 -7.444 -11.546 1.00 92.00 188 VAL A O 1
ATOM 1464 N N . ILE A 1 189 ? 15.811 -8.863 -12.622 1.00 92.56 189 ILE A N 1
ATOM 1465 C CA . ILE A 1 189 ? 16.760 -9.317 -13.648 1.00 92.56 189 ILE A CA 1
ATOM 1466 C C . ILE A 1 189 ? 16.139 -9.178 -15.041 1.00 92.56 189 ILE A C 1
ATOM 1468 O O . ILE A 1 189 ? 14.918 -9.134 -15.138 1.00 92.56 189 ILE A O 1
ATOM 1472 N N . PRO A 1 190 ? 16.923 -9.113 -16.130 1.00 93.12 190 PRO A N 1
ATOM 1473 C CA . PRO A 1 190 ? 16.366 -9.165 -17.483 1.00 93.12 190 PRO A CA 1
ATOM 1474 C C . PRO A 1 190 ? 15.511 -10.424 -17.695 1.00 93.12 190 PRO A C 1
ATOM 1476 O O . PRO A 1 190 ? 15.925 -11.515 -17.298 1.00 93.12 190 PRO A O 1
ATOM 1479 N N . ASN A 1 191 ? 14.354 -10.300 -18.350 1.00 91.12 191 ASN A N 1
ATOM 1480 C CA . ASN A 1 191 ? 13.475 -11.444 -18.623 1.00 91.12 191 ASN A CA 1
ATOM 1481 C C . ASN A 1 191 ? 14.171 -12.504 -19.483 1.00 91.12 191 ASN A C 1
ATOM 1483 O O . ASN A 1 191 ? 14.060 -13.684 -19.174 1.00 91.12 191 ASN A O 1
ATOM 1487 N N . ALA A 1 192 ? 14.994 -12.092 -20.453 1.00 91.06 192 ALA A N 1
ATOM 1488 C CA . ALA A 1 192 ? 15.820 -13.012 -21.241 1.00 91.06 192 ALA A CA 1
ATOM 1489 C C . ALA A 1 192 ? 16.713 -13.917 -20.367 1.00 91.06 192 ALA A C 1
ATOM 1491 O O . ALA A 1 192 ? 16.917 -15.087 -20.677 1.00 91.06 192 ALA A O 1
ATOM 1492 N N . LEU A 1 193 ? 17.227 -13.396 -19.244 1.00 88.50 193 LEU A N 1
ATOM 1493 C CA . LEU A 1 193 ? 17.981 -14.206 -18.287 1.00 88.50 193 LEU A CA 1
ATOM 1494 C C . LEU A 1 193 ? 17.051 -15.120 -17.483 1.00 88.50 193 LEU A C 1
ATOM 1496 O O . LEU A 1 193 ? 17.373 -16.285 -17.285 1.00 88.50 193 LEU A O 1
ATOM 1500 N N . ALA A 1 194 ? 15.908 -14.608 -17.021 1.00 88.00 194 ALA A N 1
ATOM 1501 C CA . ALA A 1 194 ? 14.932 -15.406 -16.281 1.00 88.00 194 ALA A CA 1
ATOM 1502 C C . ALA A 1 194 ? 14.417 -16.610 -17.094 1.00 88.00 194 ALA A C 1
ATOM 1504 O O . ALA A 1 194 ? 14.213 -17.682 -16.530 1.00 88.00 194 ALA A O 1
ATOM 1505 N N . GLU A 1 195 ? 14.250 -16.441 -18.407 1.00 87.88 195 GLU A N 1
ATOM 1506 C CA . GLU A 1 195 ? 13.888 -17.499 -19.354 1.00 87.88 195 GLU A CA 1
ATOM 1507 C C . GLU A 1 195 ? 15.024 -18.518 -19.520 1.00 87.88 195 GLU A C 1
ATOM 1509 O O . GLU A 1 195 ? 14.796 -19.721 -19.393 1.00 87.88 195 GLU A O 1
ATOM 1514 N N . ALA A 1 196 ? 16.261 -18.043 -19.695 1.00 83.25 196 ALA A N 1
ATOM 1515 C CA . ALA A 1 196 ? 17.436 -18.897 -19.869 1.00 83.25 196 ALA A CA 1
ATOM 1516 C C . ALA A 1 196 ? 17.783 -19.743 -18.630 1.00 83.25 196 ALA A C 1
ATOM 1518 O O . ALA A 1 196 ? 18.361 -20.813 -18.768 1.00 83.25 196 ALA A O 1
ATOM 1519 N N . VAL A 1 197 ? 17.427 -19.314 -17.413 1.00 75.12 197 VAL A N 1
ATOM 1520 C CA . VAL A 1 197 ? 17.671 -20.095 -16.180 1.00 75.12 197 VAL A CA 1
ATOM 1521 C C . VAL A 1 197 ? 16.863 -21.406 -16.150 1.00 75.12 197 VAL A C 1
ATOM 1523 O O . VAL A 1 197 ? 17.238 -22.340 -15.441 1.00 75.12 197 VAL A O 1
ATOM 1526 N N . GLY A 1 198 ? 15.787 -21.514 -16.938 1.00 64.31 198 GLY A N 1
ATOM 1527 C CA . GLY A 1 198 ? 15.078 -22.780 -17.159 1.00 64.31 198 GLY A CA 1
ATOM 1528 C C . GLY A 1 198 ? 15.847 -23.774 -18.038 1.00 64.31 198 GLY A C 1
ATOM 1529 O O . GLY A 1 198 ? 15.544 -24.967 -18.029 1.00 64.31 198 GLY A O 1
ATOM 1530 N N . GLU A 1 199 ? 16.859 -23.305 -18.767 1.00 59.53 199 GLU A N 1
ATOM 1531 C CA . GLU A 1 199 ? 17.730 -24.119 -19.602 1.00 59.53 199 GLU A CA 1
ATOM 1532 C C . GLU A 1 199 ? 19.000 -24.456 -18.813 1.00 59.53 199 GLU A C 1
ATOM 1534 O O . GLU A 1 199 ? 19.710 -23.589 -18.303 1.00 59.53 199 GLU A O 1
ATOM 1539 N N . SER A 1 200 ? 19.305 -25.747 -18.667 1.00 54.94 200 SER A N 1
ATOM 1540 C CA . SER A 1 200 ? 20.566 -26.149 -18.039 1.00 54.94 200 SER A CA 1
ATOM 1541 C C . SER A 1 200 ? 21.723 -25.626 -18.885 1.00 54.94 200 SER A C 1
ATOM 1543 O O . SER A 1 200 ? 21.845 -26.025 -20.043 1.00 54.94 200 SER A O 1
ATOM 1545 N N . TYR A 1 201 ? 22.577 -24.771 -18.311 1.00 56.81 201 TYR A N 1
ATOM 1546 C CA . TYR A 1 201 ? 23.823 -24.350 -18.947 1.00 56.81 201 TYR A CA 1
ATOM 1547 C C . TYR A 1 201 ? 24.617 -25.597 -19.343 1.00 56.81 201 TYR A C 1
ATOM 1549 O O . TYR A 1 201 ? 25.139 -26.311 -18.486 1.00 56.81 201 TYR A O 1
ATOM 1557 N N . GLN A 1 202 ? 24.674 -25.876 -20.643 1.00 56.44 202 GLN A N 1
ATOM 1558 C CA . GLN A 1 202 ? 25.547 -26.899 -21.192 1.00 56.44 202 GLN A CA 1
ATOM 1559 C C . GLN A 1 202 ? 26.895 -26.221 -21.430 1.00 56.44 202 GLN A C 1
ATOM 1561 O O . GLN A 1 202 ? 26.998 -25.413 -22.358 1.00 56.44 202 GLN A O 1
ATOM 1566 N N . PRO A 1 203 ? 27.924 -26.472 -20.600 1.00 52.78 203 PRO A N 1
ATOM 1567 C CA . PRO A 1 203 ? 29.248 -25.960 -20.899 1.00 52.78 203 PRO A CA 1
ATOM 1568 C C . PRO A 1 203 ? 29.634 -26.462 -22.285 1.00 52.78 203 PRO A C 1
ATOM 1570 O O . PRO A 1 203 ? 29.541 -27.659 -22.564 1.00 52.78 203 PRO A O 1
ATOM 1573 N N . THR A 1 204 ? 30.059 -25.549 -23.157 1.00 61.03 204 THR A N 1
ATOM 1574 C CA . THR A 1 204 ? 30.631 -25.919 -24.447 1.00 61.03 204 THR A CA 1
ATOM 1575 C C . THR A 1 204 ? 31.751 -26.911 -24.167 1.00 61.03 204 THR A C 1
ATOM 1577 O O . THR A 1 204 ? 32.741 -26.570 -23.514 1.00 61.03 204 THR A O 1
ATOM 1580 N N . VAL A 1 205 ? 31.554 -28.164 -24.580 1.00 56.56 205 VAL A N 1
ATOM 1581 C CA . VAL A 1 205 ? 32.530 -29.237 -24.398 1.00 56.56 205 VAL A CA 1
ATOM 1582 C C . VAL A 1 205 ? 33.876 -28.719 -24.900 1.00 56.56 205 VAL A C 1
ATOM 1584 O O . VAL A 1 205 ? 33.980 -28.272 -26.043 1.00 56.56 205 VAL A O 1
ATOM 1587 N N . LYS A 1 206 ? 34.900 -28.743 -24.037 1.00 52.03 206 LYS A N 1
ATOM 1588 C CA . LYS A 1 206 ? 36.299 -28.452 -24.384 1.00 52.03 206 LYS A CA 1
ATOM 1589 C C . LYS A 1 206 ? 36.818 -29.499 -25.382 1.00 52.03 206 LYS A C 1
ATOM 1591 O O . LYS A 1 206 ? 37.641 -30.325 -25.024 1.00 52.03 206 LYS A O 1
ATOM 1596 N N . ASN A 1 207 ? 36.366 -29.462 -26.629 1.00 53.50 207 ASN A N 1
ATOM 1597 C CA . ASN A 1 207 ? 36.882 -30.293 -27.714 1.00 53.50 207 ASN A CA 1
ATOM 1598 C C . ASN A 1 207 ? 37.294 -29.400 -28.887 1.00 53.50 207 ASN A C 1
ATOM 1600 O O . ASN A 1 207 ? 36.679 -29.449 -29.943 1.00 53.50 207 ASN A O 1
ATOM 1604 N N . ALA A 1 208 ? 38.313 -28.556 -28.690 1.00 52.25 208 ALA A N 1
ATOM 1605 C CA . ALA A 1 208 ? 39.005 -27.890 -29.804 1.00 52.25 208 ALA A CA 1
ATOM 1606 C C . ALA A 1 208 ? 40.396 -27.315 -29.451 1.00 52.25 208 ALA A C 1
ATOM 1608 O O . ALA A 1 208 ? 40.826 -26.355 -30.077 1.00 52.25 208 ALA A O 1
ATOM 1609 N N . LEU A 1 209 ? 41.116 -27.850 -28.454 1.00 49.66 209 LEU A N 1
ATOM 1610 C CA . LEU A 1 209 ? 42.519 -27.447 -28.205 1.00 49.66 209 LEU A CA 1
ATOM 1611 C C . LEU A 1 209 ? 43.488 -28.631 -28.036 1.00 49.66 209 LEU A C 1
ATOM 1613 O O . LEU A 1 209 ? 44.601 -28.449 -27.561 1.00 49.66 209 LEU A O 1
ATOM 1617 N N . ALA A 1 210 ? 43.093 -29.836 -28.459 1.00 49.50 210 ALA A N 1
ATOM 1618 C CA . ALA A 1 210 ? 43.967 -31.016 -28.486 1.00 49.50 210 ALA A CA 1
ATOM 1619 C C . ALA A 1 210 ? 44.275 -31.522 -29.913 1.00 49.50 210 ALA A C 1
ATOM 1621 O O . ALA A 1 210 ? 44.756 -32.637 -30.074 1.00 49.50 210 ALA A O 1
ATOM 1622 N N . GLN A 1 211 ? 44.004 -30.719 -30.950 1.00 49.94 211 GLN A N 1
ATOM 1623 C CA . GLN A 1 211 ? 44.363 -31.027 -32.346 1.00 49.94 211 GLN A CA 1
ATOM 1624 C C . GLN A 1 211 ? 45.056 -29.848 -33.044 1.00 49.94 211 GLN A C 1
ATOM 1626 O O . GLN A 1 211 ? 44.779 -29.527 -34.192 1.00 49.94 211 GLN A O 1
ATOM 1631 N N . ALA A 1 212 ? 45.975 -29.199 -32.335 1.00 42.78 212 ALA A N 1
ATOM 1632 C CA . ALA A 1 212 ? 47.056 -28.448 -32.963 1.00 42.78 212 ALA A CA 1
ATOM 1633 C C . ALA A 1 212 ? 48.375 -29.029 -32.442 1.00 42.78 212 ALA A C 1
ATOM 1635 O O . ALA A 1 212 ? 49.085 -28.411 -31.655 1.00 42.78 212 ALA A O 1
ATOM 1636 N N . GLY A 1 213 ? 48.601 -30.297 -32.785 1.00 48.97 213 GLY A N 1
ATOM 1637 C CA . GLY A 1 213 ? 49.931 -30.873 -32.864 1.00 48.97 213 GLY A CA 1
ATOM 1638 C C . GLY A 1 213 ? 50.280 -30.962 -34.342 1.00 48.97 213 GLY A C 1
ATOM 1639 O O . GLY A 1 213 ? 49.648 -31.743 -35.046 1.00 48.97 213 GLY A O 1
ATOM 1640 N N . ASP A 1 214 ? 51.163 -30.066 -34.772 1.00 37.56 214 ASP A N 1
ATOM 1641 C CA . ASP A 1 214 ? 52.339 -30.298 -35.620 1.00 37.56 214 ASP A CA 1
ATOM 1642 C C . ASP A 1 214 ? 53.268 -29.081 -35.465 1.00 37.56 214 ASP A C 1
ATOM 1644 O O . ASP A 1 214 ? 52.762 -27.933 -35.531 1.00 37.56 214 ASP A O 1
#

Radius of gyration: 23.1 Å; Cα contacts (8 Å, |Δi|>4): 289; chains: 1; bounding box: 75×52×61 Å

Foldseek 3Di:
DPPPCCLADLLNLQLLLCVLPVPDDDDPPDDSVRSVVVCLVVLSAAAEDEDAQLWCQLPNQDADEVVQVVQVVDPSSLSRYAYDYCHHHDPDNPHHYHYNDPPGLLVVDPSQQDDPSFDWDQDPPVRDIAGFDPVVCSPPSDGDGDPDPSCVVRVVSSVVVNVVSVVVVVVDDPVSRQDCFDGPVVPTGHVVVVVCVVPPPDPPPPPDPPPPDD

Nearest PDB structures (foldseek):
  8hs0-assembly1_A-2  TM=6.520E-01  e=1.142E-06  Arabidopsis thaliana
  9jpi-assembly1_A-2  TM=6.541E-01  e=3.459E-06  Arabidopsis thaliana
  8ikz-assembly1_A  TM=6.610E-01  e=1.824E-05  Arabidopsis thaliana
  6nte-assembly1_A  TM=6.593E-01  e=6.645E-05  Synechocystis sp. PCC 6803
  6ovt-assembly1_A  TM=6.717E-01  e=3.098E-04  Mycobacterium tuberculosis

Sequence (214 aa):
KVINNQSITLEDLRRVAAHNAPDFIPAAAMSRETLFEKLLAEKIIKFGIVISGQGPEAYGMPEMFTPMQYINANRTLKRLTVLITDGRYSGVSYGAAIGHLTPEAKRGGGILYLQTGDLLQLNMRLRDITLIDRAALQKDGTIQESKENLVVTRKAIGKKRLQTINKRLLEVVPTNRMRDVTDAARGVIPNALAEAVGESYQPTVKNALAQAGD

Solvent-accessible surface area (backbone atoms only — not comparable to full-atom values): 12743 Å² total; per-residue (Å²): 127,85,73,91,69,74,62,62,49,56,64,53,52,53,39,50,40,42,71,64,34,70,86,57,76,80,65,88,88,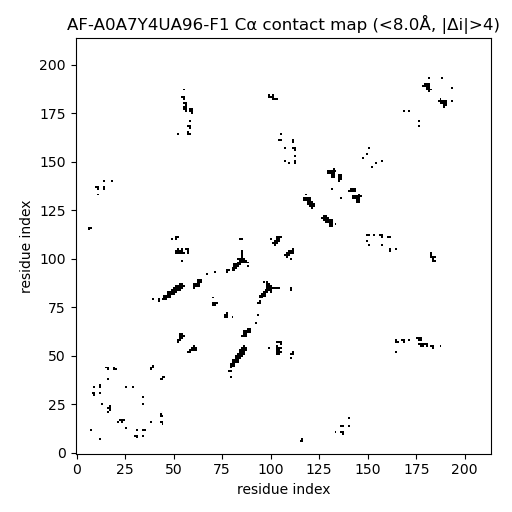6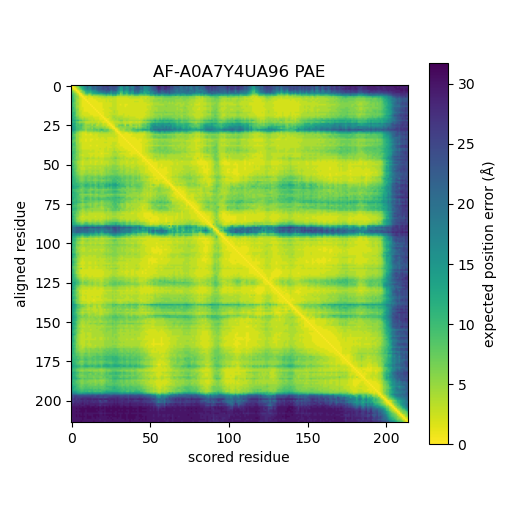1,51,53,66,61,48,52,53,49,36,46,75,71,58,60,47,68,46,79,47,76,50,63,44,27,10,48,72,23,60,48,37,52,68,49,52,66,71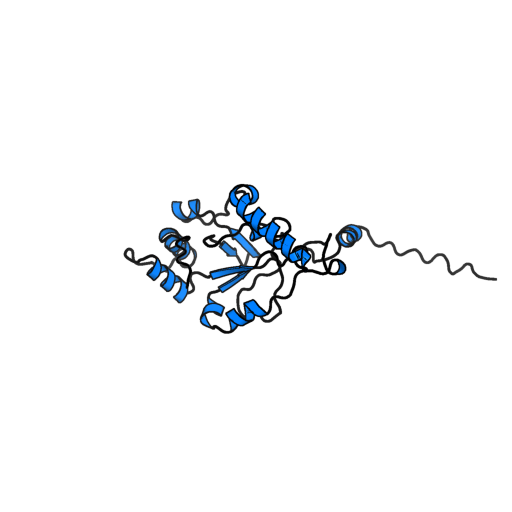,50,50,63,38,58,73,33,73,66,51,30,74,37,39,31,43,38,24,22,16,40,67,54,99,75,71,89,45,57,65,44,52,42,40,71,58,25,28,70,79,66,15,71,66,41,56,66,57,91,56,69,52,71,47,75,40,81,87,81,71,46,76,37,54,45,28,64,70,50,26,69,72,76,53,48,89,44,70,46,86,69,61,50,72,70,80,34,35,70,58,33,51,56,48,48,52,50,36,56,55,55,40,69,76,48,59,76,91,70,56,47,68,71,51,44,54,60,84,78,43,77,42,50,40,74,54,64,58,48,70,76,49,80,84,74,74,79,74,93,79,82,81,87,81,82,84,129